Protein AF-A0A9Q4DJI3-F1 (afdb_monomer_lite)

Structure (mmCIF, N/CA/C/O backbone):
data_AF-A0A9Q4DJI3-F1
#
_entry.id   AF-A0A9Q4DJI3-F1
#
loop_
_atom_site.group_PDB
_atom_site.id
_atom_site.type_symbol
_atom_site.label_atom_id
_atom_site.label_alt_id
_atom_site.label_comp_id
_atom_site.label_asym_id
_atom_site.label_entity_id
_atom_site.label_seq_id
_atom_site.pdbx_PDB_ins_code
_atom_site.Cartn_x
_atom_site.Cartn_y
_atom_site.Cartn_z
_atom_site.occupancy
_atom_site.B_iso_or_equiv
_atom_site.auth_seq_id
_atom_site.auth_comp_id
_atom_site.auth_asym_id
_atom_site.auth_atom_id
_atom_site.pdbx_PDB_model_num
ATOM 1 N N . ASN A 1 1 ? -46.116 -16.503 69.071 1.00 43.06 1 ASN A N 1
ATOM 2 C CA . ASN A 1 1 ? -47.089 -17.241 68.223 1.00 43.06 1 ASN A CA 1
ATOM 3 C C . ASN A 1 1 ? -46.741 -17.192 66.730 1.00 43.06 1 ASN A C 1
ATOM 5 O O . ASN A 1 1 ? -47.648 -17.336 65.924 1.00 43.06 1 ASN A O 1
ATOM 9 N N . GLY A 1 2 ? -45.475 -16.970 66.338 1.00 58.66 2 GLY A N 1
ATOM 10 C CA . GLY A 1 2 ? -45.090 -16.929 64.916 1.00 58.66 2 GLY A CA 1
ATOM 11 C C . GLY A 1 2 ? -45.753 -15.825 64.075 1.00 58.66 2 GLY A C 1
ATOM 12 O O . GLY A 1 2 ? -45.776 -15.945 62.860 1.00 58.66 2 GLY A O 1
ATOM 13 N N . LYS A 1 3 ? -46.318 -14.785 64.705 1.00 67.56 3 LYS A N 1
ATOM 14 C CA . LYS A 1 3 ? -46.850 -13.600 64.016 1.00 67.56 3 LYS A CA 1
ATOM 15 C C . LYS A 1 3 ? -45.754 -12.544 63.915 1.00 67.56 3 LYS A C 1
ATOM 17 O O . LYS A 1 3 ? -44.941 -12.450 64.836 1.00 67.56 3 LYS A O 1
ATOM 22 N N . ASP A 1 4 ? -45.772 -11.769 62.839 1.00 76.88 4 ASP A N 1
ATOM 23 C CA . ASP A 1 4 ? -44.839 -10.668 62.606 1.00 76.88 4 ASP A CA 1
ATOM 24 C C . ASP A 1 4 ? -44.813 -9.707 63.806 1.00 76.88 4 ASP A C 1
ATOM 26 O O . ASP A 1 4 ? -45.853 -9.340 64.361 1.00 76.88 4 ASP A O 1
ATOM 30 N N . GLY A 1 5 ? -43.607 -9.348 64.247 1.00 75.62 5 GLY A N 1
ATOM 31 C CA . GLY A 1 5 ? -43.411 -8.428 65.364 1.00 75.62 5 GLY A CA 1
ATOM 32 C C . GLY A 1 5 ? -43.391 -6.993 64.861 1.00 75.62 5 GLY A C 1
ATOM 33 O O . GLY A 1 5 ? -42.483 -6.643 64.109 1.00 75.62 5 GLY A O 1
ATOM 34 N N . THR A 1 6 ? -44.357 -6.177 65.288 1.00 83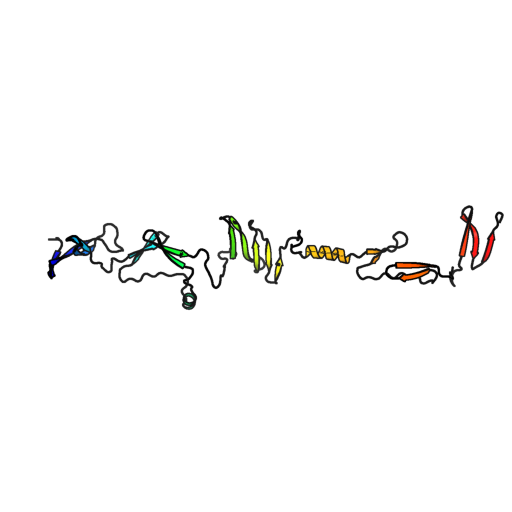.12 6 THR A N 1
ATOM 35 C CA . THR A 1 6 ? -44.492 -4.768 64.891 1.00 83.12 6 THR A CA 1
ATOM 36 C C . THR A 1 6 ? -44.228 -3.833 66.070 1.00 83.12 6 THR A C 1
ATOM 38 O O . THR A 1 6 ? -44.788 -4.002 67.152 1.00 83.12 6 THR A O 1
ATOM 41 N N . ILE A 1 7 ? -43.404 -2.815 65.841 1.00 85.44 7 ILE A N 1
ATOM 42 C CA . ILE A 1 7 ? -43.161 -1.677 66.726 1.00 85.44 7 ILE A CA 1
ATOM 43 C C . ILE A 1 7 ? -43.826 -0.456 66.090 1.00 85.44 7 ILE A C 1
ATOM 45 O O . ILE A 1 7 ? -43.499 -0.088 64.964 1.00 85.44 7 ILE A O 1
ATOM 49 N N . GLY A 1 8 ? -44.755 0.181 66.801 1.00 81.00 8 GLY A N 1
ATOM 50 C CA . GLY A 1 8 ? -45.294 1.481 66.400 1.00 81.00 8 GLY A CA 1
ATOM 51 C C . GLY A 1 8 ? -44.327 2.608 66.760 1.00 81.00 8 GLY A C 1
ATOM 52 O O . GLY A 1 8 ? -43.732 2.594 67.837 1.00 81.00 8 GLY A O 1
ATOM 53 N N . ILE A 1 9 ? -44.186 3.591 65.875 1.00 80.25 9 ILE A N 1
ATOM 54 C CA . ILE A 1 9 ? -43.362 4.782 66.082 1.00 80.25 9 ILE A CA 1
ATOM 55 C C . ILE A 1 9 ? -44.262 6.003 65.941 1.00 80.25 9 ILE A C 1
ATOM 57 O O . ILE A 1 9 ? -44.869 6.212 64.892 1.00 80.25 9 ILE A O 1
ATOM 61 N N . ASN A 1 10 ? -44.333 6.813 66.995 1.00 78.44 10 ASN A N 1
ATOM 62 C CA . ASN A 1 10 ? -45.083 8.064 66.986 1.00 78.44 10 ASN A CA 1
ATOM 63 C C . ASN A 1 10 ? -44.109 9.228 66.810 1.00 78.44 10 ASN A C 1
ATOM 65 O O . ASN A 1 10 ? -43.317 9.518 67.708 1.00 78.44 10 ASN A O 1
ATOM 69 N N . GLY A 1 11 ? -44.157 9.879 65.652 1.00 69.69 11 GLY A N 1
ATOM 70 C CA . GLY A 1 11 ? -43.385 11.082 65.374 1.00 69.69 11 GLY A CA 1
ATOM 71 C C . GLY A 1 11 ? -44.145 12.354 65.739 1.00 69.69 11 GLY A C 1
ATOM 72 O O . GLY A 1 11 ? -45.372 12.380 65.869 1.00 69.69 11 GLY A O 1
ATOM 73 N N . LYS A 1 12 ? -43.396 13.447 65.885 1.00 74.38 12 LYS A N 1
ATOM 74 C CA . LYS A 1 12 ? -43.955 14.793 66.033 1.00 74.38 12 LYS A CA 1
ATOM 75 C C . LYS A 1 12 ? -44.797 15.153 64.790 1.00 74.38 12 LYS A C 1
ATOM 77 O O . LYS A 1 12 ? -44.497 14.725 63.678 1.00 74.38 12 LYS A O 1
ATOM 82 N N . ASP A 1 13 ? -45.874 15.909 65.003 1.00 72.50 13 ASP A N 1
ATOM 83 C CA . ASP A 1 13 ? -46.783 16.424 63.962 1.00 72.50 13 ASP A CA 1
ATOM 84 C C . ASP A 1 13 ? -47.511 15.339 63.131 1.00 72.50 13 ASP A C 1
ATOM 86 O O . ASP A 1 13 ? -47.843 15.541 61.968 1.00 72.50 13 ASP A O 1
ATOM 90 N N . GLY A 1 14 ? -47.795 14.173 63.728 1.00 65.12 14 GLY A N 1
ATOM 91 C CA . GLY A 1 14 ? -48.608 13.118 63.099 1.00 65.12 14 GLY A CA 1
ATOM 92 C C . GLY A 1 14 ? -47.844 12.195 62.144 1.00 65.12 14 GLY A C 1
ATOM 93 O O . GLY A 1 14 ? -48.459 11.347 61.489 1.00 65.12 14 GLY A O 1
ATOM 94 N N . SER A 1 15 ? -46.513 12.324 62.097 1.00 64.88 15 SER A N 1
ATOM 95 C CA . SER A 1 15 ? -45.605 11.422 61.379 1.00 64.88 15 SER A CA 1
ATOM 96 C C . SER A 1 15 ? -45.495 10.081 62.108 1.00 64.88 15 SER A C 1
ATOM 98 O O . SER A 1 15 ? -44.506 9.794 62.775 1.00 64.88 15 SER A O 1
ATOM 100 N N . ASN A 1 16 ? -46.547 9.272 62.036 1.00 74.88 16 ASN A N 1
ATOM 101 C CA . ASN A 1 16 ? -46.594 7.951 62.654 1.00 74.88 16 ASN A CA 1
ATOM 102 C C . ASN A 1 16 ? -46.223 6.878 61.627 1.00 74.88 16 ASN A C 1
ATOM 104 O O . ASN A 1 16 ? -46.646 6.957 60.472 1.00 74.88 16 ASN A O 1
ATOM 108 N N . GLY A 1 17 ? -45.481 5.865 62.062 1.00 78.19 17 GLY A N 1
ATOM 109 C CA . GLY A 1 17 ? -45.083 4.730 61.236 1.00 78.19 17 GLY A CA 1
ATOM 110 C C . GLY A 1 17 ? -45.033 3.438 62.041 1.00 78.19 17 GLY A C 1
ATOM 111 O O . GLY A 1 17 ? -45.219 3.428 63.260 1.00 78.19 17 GLY A O 1
ATOM 112 N N . SER A 1 18 ? -44.775 2.335 61.355 1.00 85.25 18 SER A N 1
ATOM 113 C CA . SER A 1 18 ? -44.559 1.030 61.972 1.00 85.25 18 SER A CA 1
ATOM 114 C C . SER A 1 18 ? -43.236 0.451 61.474 1.00 85.25 18 SER A C 1
ATOM 116 O O . SER A 1 18 ? -42.866 0.671 60.324 1.00 85.25 18 SER A O 1
ATOM 118 N N . ILE A 1 19 ? -42.502 -0.258 62.333 1.00 90.44 19 ILE A N 1
ATOM 119 C CA . ILE A 1 19 ? -41.385 -1.126 61.948 1.00 90.44 19 ILE A CA 1
ATOM 120 C C . ILE A 1 19 ? -41.796 -2.555 62.258 1.00 90.44 19 ILE A C 1
ATOM 122 O O . ILE A 1 19 ? -42.144 -2.869 63.391 1.00 90.44 19 ILE A O 1
ATOM 126 N N . THR A 1 20 ? -41.721 -3.430 61.268 1.00 91.19 20 THR A N 1
ATOM 127 C CA . THR A 1 20 ? -42.092 -4.836 61.387 1.00 91.19 20 THR A CA 1
ATOM 128 C C . THR A 1 20 ? -40.951 -5.728 60.924 1.00 91.19 20 THR A C 1
ATOM 130 O O . THR A 1 20 ? -40.316 -5.458 59.905 1.00 91.19 20 THR A O 1
ATOM 133 N N . VAL A 1 21 ? -40.702 -6.816 61.651 1.00 91.12 21 VAL A N 1
ATOM 134 C CA . VAL A 1 21 ? -39.811 -7.888 61.194 1.00 91.12 21 VAL A CA 1
ATOM 135 C C . VAL A 1 21 ? -40.658 -8.993 60.573 1.00 91.12 21 VAL A C 1
ATOM 137 O O . VAL A 1 21 ? -41.456 -9.616 61.273 1.00 91.12 21 VAL A O 1
ATOM 140 N N . LYS A 1 22 ? -40.480 -9.231 59.271 1.00 91.12 22 LYS A N 1
ATOM 141 C CA . LYS A 1 22 ? -41.213 -10.259 58.513 1.00 91.12 22 LYS A CA 1
ATOM 142 C C . LYS A 1 22 ? -40.336 -10.920 57.451 1.00 91.12 22 LYS A C 1
ATOM 144 O O . LYS A 1 22 ? -39.224 -10.464 57.189 1.00 91.12 22 LYS A O 1
ATOM 149 N N . GLN A 1 23 ? -40.815 -12.003 56.843 1.00 91.06 23 GLN A N 1
ATOM 150 C CA . GLN A 1 23 ? -40.158 -12.590 55.669 1.00 91.06 23 GLN A CA 1
ATOM 151 C C . GLN A 1 23 ? -40.378 -11.695 54.443 1.00 91.06 23 GLN A C 1
ATOM 153 O O . GLN A 1 23 ? -41.497 -11.248 54.195 1.00 91.06 23 GLN A O 1
ATOM 158 N N . GLY A 1 24 ? -39.318 -11.447 53.676 1.00 90.56 24 GLY A N 1
ATOM 159 C CA . GLY A 1 24 ? -39.376 -10.695 52.422 1.00 90.56 24 GLY A CA 1
ATOM 160 C C . GLY A 1 24 ? -38.454 -11.279 51.357 1.00 90.56 24 GLY A C 1
ATOM 161 O O . GLY A 1 24 ? -37.932 -12.390 51.515 1.00 90.56 24 GLY A O 1
ATOM 162 N N . LYS A 1 25 ? -38.258 -10.529 50.264 1.00 91.06 25 LYS A N 1
ATOM 163 C CA . LYS A 1 25 ? -37.449 -10.977 49.117 1.00 91.06 25 LYS A CA 1
ATOM 164 C C . LYS A 1 25 ? -36.033 -11.350 49.568 1.00 91.06 25 LYS A C 1
ATOM 166 O O . LYS A 1 25 ? -35.506 -10.696 50.474 1.00 91.06 25 LYS A O 1
ATOM 171 N N . PRO A 1 26 ? -35.390 -12.359 48.961 1.00 94.50 26 PRO A N 1
ATOM 172 C CA . PRO A 1 26 ? -34.042 -12.746 49.343 1.00 94.50 26 PRO A CA 1
ATOM 173 C C . PRO A 1 26 ? -33.029 -11.675 48.894 1.00 94.50 26 PRO A C 1
ATOM 175 O O . PRO A 1 26 ? -33.407 -10.625 48.371 1.00 94.50 26 PRO A O 1
ATOM 178 N N . GLY A 1 27 ? -31.744 -11.893 49.182 1.00 93.94 27 GLY A N 1
ATOM 179 C CA . GLY A 1 27 ? -30.672 -11.011 48.710 1.00 93.94 27 GLY A CA 1
ATOM 180 C C . GLY A 1 27 ? -30.465 -11.082 47.194 1.00 93.94 27 GLY A C 1
ATOM 181 O O . GLY A 1 27 ? -31.176 -11.800 46.494 1.00 93.94 27 GLY A O 1
ATOM 182 N N . VAL A 1 28 ? -29.448 -10.381 46.690 1.00 94.75 28 VAL A N 1
ATOM 183 C CA . VAL A 1 28 ? -29.094 -10.362 45.263 1.00 94.75 28 VAL A CA 1
ATOM 184 C C . VAL A 1 28 ? -28.776 -11.763 44.726 1.00 94.75 28 VAL A C 1
ATOM 186 O O . VAL A 1 28 ? -29.148 -12.080 43.598 1.00 94.75 28 VAL A O 1
ATOM 189 N N . ASP A 1 29 ? -28.181 -12.620 45.560 1.00 92.25 29 ASP A N 1
ATOM 190 C CA . ASP A 1 29 ? -27.834 -14.015 45.245 1.00 92.25 29 ASP A CA 1
ATOM 191 C C . ASP A 1 29 ? -28.933 -15.028 45.589 1.00 92.25 29 ASP A C 1
ATOM 193 O O . ASP A 1 29 ? -28.749 -16.234 45.426 1.00 92.25 29 ASP A O 1
ATOM 197 N N . GLY A 1 30 ? -30.079 -14.549 46.074 1.00 91.31 30 GLY A N 1
ATOM 198 C CA . GLY A 1 30 ? -31.217 -15.397 46.389 1.00 91.31 30 GLY A CA 1
ATOM 199 C C . GLY A 1 30 ? -31.777 -16.100 45.160 1.00 91.31 30 GLY A C 1
ATOM 200 O O . GLY A 1 30 ? -31.931 -15.484 44.100 1.00 91.31 30 GLY A O 1
ATOM 201 N N . LYS A 1 31 ? -32.120 -17.379 45.313 1.00 90.00 31 LYS A N 1
ATOM 202 C CA . LYS A 1 31 ? -32.822 -18.151 44.280 1.00 90.00 31 LYS A CA 1
ATOM 203 C C . LYS A 1 31 ? -34.324 -17.888 44.325 1.00 90.00 31 LYS A C 1
ATOM 205 O O . LYS A 1 31 ? -34.873 -17.472 45.347 1.00 90.00 31 LYS A O 1
ATOM 210 N N . ASP A 1 32 ? -34.998 -18.177 43.218 1.00 87.94 32 ASP A N 1
ATOM 211 C CA . ASP A 1 32 ? -36.453 -18.076 43.143 1.00 87.94 32 ASP A CA 1
ATOM 212 C C . ASP A 1 32 ? -37.113 -18.955 44.217 1.00 87.94 32 ASP A C 1
ATOM 214 O O . ASP A 1 32 ? -36.819 -20.144 44.344 1.00 87.94 32 ASP A O 1
ATOM 218 N N . GLY A 1 33 ? -38.003 -18.349 45.004 1.00 87.44 33 GLY A N 1
ATOM 219 C CA . GLY A 1 33 ? -38.696 -19.000 46.119 1.00 87.44 33 GLY A CA 1
ATOM 220 C C . GLY A 1 33 ? -37.995 -18.895 47.478 1.00 87.44 33 GLY A C 1
ATOM 221 O O . GLY A 1 33 ? -38.602 -19.252 48.485 1.00 87.44 33 GLY A O 1
ATOM 222 N N . GLU A 1 34 ? -36.766 -18.376 47.547 1.00 94.44 34 GLU A N 1
ATOM 223 C CA . GLU A 1 34 ? -36.103 -18.107 48.826 1.00 94.44 34 GLU A CA 1
ATOM 224 C C . GLU A 1 34 ? -36.643 -16.828 49.482 1.00 94.44 34 GLU A C 1
ATOM 226 O O . GLU A 1 34 ? -37.027 -15.869 48.812 1.00 94.44 34 GLU A O 1
ATOM 231 N N . THR A 1 35 ? -36.639 -16.792 50.814 1.00 92.75 35 THR A N 1
ATOM 232 C CA . THR A 1 35 ? -36.974 -15.600 51.601 1.00 92.75 35 THR A CA 1
ATOM 233 C C . THR A 1 35 ? -35.918 -15.356 52.665 1.00 92.75 35 THR A C 1
ATOM 235 O O . THR A 1 35 ? -35.158 -16.249 53.044 1.00 92.75 35 THR A O 1
ATOM 238 N N . LYS A 1 36 ? -35.876 -14.130 53.179 1.00 92.12 36 LYS A N 1
ATOM 239 C CA . LYS A 1 36 ? -35.068 -13.782 54.351 1.00 92.12 36 LYS A CA 1
ATOM 240 C C . LYS A 1 36 ? -35.836 -12.854 55.272 1.00 92.12 36 LYS A C 1
ATOM 242 O O . LYS A 1 36 ? -36.742 -12.139 54.845 1.00 92.12 36 LYS A O 1
ATOM 247 N N . THR A 1 37 ? -35.409 -12.814 56.525 1.00 92.81 37 THR A N 1
ATOM 248 C CA . THR A 1 37 ? -35.896 -11.843 57.500 1.00 92.81 37 THR A CA 1
ATOM 249 C C . THR A 1 37 ? -35.559 -10.420 57.045 1.00 92.81 37 THR A C 1
ATOM 251 O O . THR A 1 37 ? -34.399 -10.103 56.771 1.00 92.81 37 THR A O 1
ATOM 254 N N . ARG A 1 38 ? -36.578 -9.563 56.974 1.00 94.38 38 ARG A N 1
ATOM 255 C CA . ARG A 1 38 ? -36.502 -8.151 56.595 1.00 94.38 38 ARG A CA 1
ATOM 256 C C . ARG A 1 38 ? -37.007 -7.272 57.726 1.00 94.38 38 ARG A C 1
ATOM 258 O O . ARG A 1 38 ? -37.972 -7.623 58.401 1.00 94.38 38 ARG A O 1
ATOM 265 N N . ILE A 1 39 ? -36.375 -6.112 57.879 1.00 93.81 39 ILE A N 1
ATOM 266 C CA . ILE A 1 39 ? -36.969 -4.980 58.587 1.00 93.81 39 ILE A CA 1
ATOM 267 C C . ILE A 1 39 ? -37.772 -4.209 57.546 1.00 93.81 39 ILE A C 1
ATOM 269 O O . ILE A 1 39 ? -37.231 -3.799 56.520 1.00 93.81 39 ILE A O 1
ATOM 273 N N . VAL A 1 40 ? -39.060 -4.051 57.798 1.00 92.62 40 VAL A N 1
ATOM 274 C CA . VAL A 1 40 ? -40.004 -3.389 56.903 1.00 92.62 40 VAL A CA 1
ATOM 275 C C . VAL A 1 40 ? -40.629 -2.234 57.653 1.00 92.62 40 VAL A C 1
ATOM 277 O O . VAL A 1 40 ? -40.983 -2.397 58.819 1.00 92.62 40 VAL A O 1
ATOM 280 N N . TYR A 1 41 ? -40.768 -1.084 57.008 1.00 89.62 41 TYR A N 1
ATOM 281 C CA . TYR A 1 41 ? -41.446 0.054 57.605 1.00 89.62 41 TYR A CA 1
ATOM 282 C C . TYR A 1 41 ? -42.548 0.589 56.701 1.00 89.62 41 TYR A C 1
ATOM 284 O O . TYR A 1 41 ? -42.491 0.472 55.477 1.00 89.62 41 TYR A O 1
ATOM 292 N N . GLU A 1 42 ? -43.581 1.139 57.328 1.00 88.00 42 GLU A N 1
ATOM 293 C CA . GLU A 1 42 ? -44.703 1.758 56.632 1.00 88.00 42 GLU A CA 1
ATOM 294 C C . GLU A 1 42 ? -44.626 3.277 56.754 1.00 88.00 42 GLU A C 1
ATOM 296 O O . GLU A 1 42 ? -44.548 3.832 57.854 1.00 88.00 42 GLU A O 1
ATOM 301 N N . THR A 1 43 ? -44.666 3.938 55.605 1.00 79.00 43 THR A N 1
ATOM 302 C CA . THR A 1 43 ? -44.796 5.388 55.453 1.00 79.00 43 THR A CA 1
ATOM 303 C C . THR A 1 43 ? -46.133 5.717 54.796 1.00 79.00 43 THR A C 1
ATOM 305 O O . THR A 1 43 ? -46.956 4.832 54.562 1.00 79.00 43 THR A O 1
ATOM 308 N N . LYS A 1 44 ? -46.383 6.999 54.528 1.00 81.38 44 LYS A N 1
ATOM 309 C CA . LYS A 1 44 ? -47.492 7.449 53.688 1.00 81.38 44 LYS A CA 1
ATOM 310 C C . LYS A 1 44 ? -46.921 8.176 52.476 1.00 81.38 44 LYS A C 1
ATOM 312 O O . LYS A 1 44 ? -45.992 8.964 52.647 1.00 81.38 44 LYS A O 1
ATOM 317 N N . ASP A 1 45 ? -47.469 7.926 51.293 1.00 81.94 45 ASP A N 1
ATOM 318 C CA . ASP A 1 45 ? -47.145 8.707 50.097 1.00 81.94 45 ASP A CA 1
ATOM 319 C C . ASP A 1 45 ? -47.707 10.140 50.178 1.00 81.94 45 ASP A C 1
ATOM 321 O O . ASP A 1 45 ? -48.388 10.513 51.139 1.00 81.94 45 ASP A O 1
ATOM 325 N N . GLU A 1 46 ? -47.448 10.951 49.148 1.00 81.25 46 GLU A N 1
ATOM 326 C CA . GLU A 1 46 ? -47.929 12.339 49.050 1.00 81.25 46 GLU A CA 1
ATOM 327 C C . GLU A 1 46 ? -49.465 12.461 49.117 1.00 81.25 46 GLU A C 1
ATOM 329 O O . GLU A 1 46 ? -49.991 13.533 49.412 1.00 81.25 46 GLU A O 1
ATOM 334 N N . THR A 1 47 ? -50.197 11.364 48.889 1.00 85.19 47 THR A N 1
ATOM 335 C CA . THR A 1 47 ? -51.666 11.293 48.960 1.00 85.19 47 THR A CA 1
ATOM 336 C C . THR A 1 47 ? -52.183 10.769 50.305 1.00 85.19 47 THR A C 1
ATOM 338 O O . THR A 1 47 ? -53.393 10.678 50.518 1.00 85.19 47 THR A O 1
ATOM 341 N N . GLY A 1 48 ? -51.284 10.437 51.238 1.00 80.12 48 GLY A N 1
ATOM 342 C CA . GLY A 1 48 ? -51.614 9.899 52.556 1.00 80.12 48 GLY A CA 1
ATOM 343 C C . GLY A 1 48 ? -51.850 8.384 52.583 1.00 80.12 48 GLY A C 1
ATOM 344 O O . GLY A 1 48 ? -52.234 7.857 53.634 1.00 80.12 48 GLY A O 1
ATOM 345 N N . LYS A 1 49 ? -51.630 7.672 51.469 1.00 84.62 49 LYS A N 1
ATOM 346 C CA . LYS A 1 49 ? -51.826 6.221 51.372 1.00 84.62 49 LYS A CA 1
ATOM 347 C C . LYS A 1 49 ? -50.618 5.479 51.961 1.00 84.62 49 LYS A C 1
ATOM 349 O O . LYS A 1 49 ? -49.490 5.867 51.668 1.00 84.62 49 LYS A O 1
ATOM 354 N N . PRO A 1 50 ? -50.820 4.403 52.747 1.00 83.88 50 PRO A N 1
ATOM 355 C CA . PRO A 1 50 ? -49.716 3.616 53.281 1.00 83.88 50 PRO A CA 1
ATOM 356 C C . PRO A 1 50 ? -48.829 3.034 52.173 1.00 83.88 50 PRO A C 1
ATOM 358 O O . PRO A 1 50 ? -49.327 2.383 51.250 1.00 83.88 50 PRO A O 1
ATOM 361 N N . THR A 1 51 ? -47.523 3.230 52.303 1.00 87.00 51 THR A N 1
ATOM 362 C CA . THR A 1 51 ? -46.476 2.675 51.442 1.00 87.00 51 THR A CA 1
ATOM 363 C C . THR A 1 51 ? -45.521 1.839 52.278 1.00 87.00 51 THR A C 1
ATOM 365 O O . THR A 1 51 ? -45.064 2.268 53.334 1.00 87.00 51 THR A O 1
ATOM 368 N N . THR A 1 52 ? -45.240 0.623 51.823 1.00 88.75 52 THR A N 1
ATOM 369 C CA . THR A 1 52 ? -44.355 -0.319 52.512 1.00 88.75 52 THR A CA 1
ATOM 370 C C . THR A 1 52 ? -42.978 -0.301 51.862 1.00 88.75 52 THR A C 1
ATOM 372 O O . THR A 1 52 ? -42.871 -0.536 50.662 1.00 88.75 52 THR A O 1
ATOM 375 N N . GLU A 1 53 ? -41.939 -0.099 52.665 1.00 89.62 53 GLU A N 1
ATOM 376 C CA . GLU A 1 53 ? -40.538 -0.084 52.238 1.00 89.62 53 GLU A CA 1
ATOM 377 C C . GLU A 1 53 ? -39.746 -1.155 53.003 1.00 89.62 53 GLU A C 1
ATOM 379 O O . GLU A 1 53 ? -39.970 -1.387 54.196 1.00 89.62 53 GLU A O 1
ATOM 384 N N . GLU A 1 54 ? -38.807 -1.822 52.329 1.00 92.44 54 GLU A N 1
ATOM 385 C CA . GLU A 1 54 ? -37.906 -2.797 52.956 1.00 92.44 54 GLU A CA 1
ATOM 386 C C . GLU A 1 54 ? -36.520 -2.182 53.169 1.00 92.44 54 GLU A C 1
ATOM 388 O O . GLU A 1 54 ? -35.916 -1.636 52.247 1.00 92.44 54 GLU A O 1
ATOM 393 N N . VAL A 1 55 ? -35.971 -2.319 54.379 1.00 92.94 55 VAL A N 1
ATOM 394 C CA . VAL A 1 55 ? -34.601 -1.881 54.662 1.00 92.94 55 VAL A CA 1
ATOM 395 C C . VAL A 1 55 ? -33.619 -2.811 53.948 1.00 92.94 55 VAL A C 1
ATOM 397 O O . VAL A 1 55 ? -33.635 -4.035 54.140 1.00 92.94 55 VAL A O 1
ATOM 400 N N . ALA A 1 56 ? -32.743 -2.223 53.134 1.00 94.56 56 ALA A N 1
ATOM 401 C CA . ALA A 1 56 ? -31.665 -2.947 52.481 1.00 94.56 56 ALA A CA 1
ATOM 402 C C . ALA A 1 56 ? -30.635 -3.457 53.503 1.00 94.56 56 ALA A C 1
ATOM 404 O O . ALA A 1 56 ? -30.344 -2.842 54.526 1.00 94.56 56 ALA A O 1
ATOM 405 N N . THR A 1 57 ? -30.044 -4.597 53.189 1.00 94.81 57 THR A N 1
ATOM 406 C CA . THR A 1 57 ? -28.969 -5.257 53.928 1.00 94.81 57 THR A CA 1
ATOM 407 C C . THR A 1 57 ? -27.761 -5.409 53.012 1.00 94.81 57 THR A C 1
ATOM 409 O O . THR A 1 57 ? -27.904 -5.362 51.789 1.00 94.81 57 THR A O 1
ATOM 412 N N . LEU A 1 58 ? -26.596 -5.735 53.578 1.00 96.06 58 LEU A N 1
ATOM 413 C CA . LEU A 1 58 ? -25.398 -6.008 52.779 1.00 96.06 58 LEU A CA 1
ATOM 414 C C . LEU A 1 58 ? -25.634 -7.053 51.671 1.00 96.06 58 LEU A C 1
ATOM 416 O O . LEU A 1 58 ? -25.090 -6.932 50.587 1.00 96.06 58 LEU A O 1
ATOM 420 N N . LYS A 1 59 ? -26.558 -7.997 51.873 1.00 95.06 59 LYS A N 1
ATOM 421 C CA . LYS A 1 59 ? -26.873 -9.068 50.919 1.00 95.06 59 LYS A CA 1
ATOM 422 C C . LYS A 1 59 ? -27.679 -8.655 49.679 1.00 95.06 59 LYS A C 1
ATOM 424 O O . LYS A 1 59 ? -27.948 -9.523 48.861 1.00 95.06 59 LYS A O 1
ATOM 429 N N . ASP A 1 60 ? -28.121 -7.405 49.525 1.00 95.19 60 ASP A N 1
ATOM 430 C CA . ASP A 1 60 ? -29.137 -7.064 48.505 1.00 95.19 60 ASP A CA 1
ATOM 431 C C . ASP A 1 60 ? -28.626 -6.499 47.182 1.00 95.19 60 ASP A C 1
ATOM 433 O O . ASP A 1 60 ? -29.402 -6.501 46.238 1.00 95.19 60 ASP A O 1
ATOM 437 N N . GLY A 1 61 ? -27.366 -6.066 47.111 1.00 95.19 61 GLY A N 1
ATOM 438 C CA . GLY A 1 61 ? -26.821 -5.117 46.127 1.00 95.19 61 GLY A CA 1
ATOM 439 C C . GLY A 1 61 ? -27.393 -5.083 44.700 1.00 95.19 61 GLY A C 1
ATOM 440 O O . GLY A 1 61 ? -28.512 -4.626 44.487 1.00 95.19 61 GLY A O 1
ATOM 441 N N . LEU A 1 62 ? -26.578 -5.378 43.686 1.00 95.94 62 LEU A N 1
ATOM 442 C CA . LEU A 1 62 ? -26.909 -5.142 42.276 1.00 95.94 62 LEU A CA 1
ATOM 443 C C . LEU A 1 62 ? -26.545 -6.334 41.391 1.00 95.94 62 LEU A C 1
ATOM 445 O O . LEU A 1 62 ? -25.578 -7.053 41.642 1.00 95.94 62 LEU A O 1
ATOM 449 N N . LYS A 1 63 ? -27.316 -6.506 40.315 1.00 95.00 63 LYS A N 1
ATOM 450 C CA . LYS A 1 63 ? -27.051 -7.466 39.239 1.00 95.00 63 LYS A CA 1
ATOM 451 C C . LYS A 1 63 ? -26.580 -6.712 38.000 1.00 95.00 63 LYS A C 1
ATOM 453 O O . LYS A 1 63 ? -27.249 -5.784 37.556 1.00 95.00 63 LYS A O 1
ATOM 458 N N . PHE A 1 64 ? -25.466 -7.143 37.427 1.00 95.06 64 PHE A N 1
ATOM 459 C CA . PHE A 1 64 ? -24.910 -6.638 36.175 1.00 95.06 64 PHE A CA 1
ATOM 460 C C . PHE A 1 64 ? -24.940 -7.761 35.148 1.00 95.06 64 PHE A C 1
ATOM 462 O O . PHE A 1 64 ? -24.684 -8.909 35.496 1.00 95.06 64 PHE A O 1
ATOM 469 N N . VAL A 1 65 ? -25.255 -7.458 33.893 1.00 93.69 65 VAL A N 1
ATOM 470 C CA . VAL A 1 65 ? -25.332 -8.467 32.830 1.00 93.69 65 VAL A CA 1
ATOM 471 C C . VAL A 1 65 ? -24.495 -8.005 31.652 1.00 93.69 65 VAL A C 1
ATOM 473 O O . VAL A 1 65 ? -24.628 -6.867 31.207 1.00 93.69 65 VAL A O 1
ATOM 476 N N . GLY A 1 66 ? -23.601 -8.876 31.187 1.00 92.19 66 GLY A N 1
ATOM 477 C CA . GLY A 1 66 ? -22.806 -8.640 29.986 1.00 92.19 66 GLY A CA 1
ATOM 478 C C . GLY A 1 66 ? -23.527 -9.081 28.714 1.00 92.19 66 GLY A C 1
ATOM 479 O O . GLY A 1 66 ? -24.582 -9.712 28.753 1.00 92.19 66 GLY A O 1
ATOM 480 N N . ASN A 1 67 ? -22.905 -8.825 27.563 1.00 91.56 67 ASN A N 1
ATOM 481 C CA . ASN A 1 67 ? -23.431 -9.264 26.264 1.00 91.56 67 ASN A CA 1
ATOM 482 C C . ASN A 1 67 ? -23.510 -10.795 26.119 1.00 91.56 67 ASN A C 1
ATOM 484 O O . ASN A 1 67 ? -24.193 -11.284 25.226 1.00 91.56 67 ASN A O 1
ATOM 488 N N . ASP A 1 68 ? -22.824 -11.559 26.977 1.00 96.19 68 ASP A N 1
ATOM 489 C CA . ASP A 1 68 ? -22.922 -13.021 27.026 1.00 96.19 68 ASP A CA 1
ATOM 490 C C . ASP A 1 68 ? -24.104 -13.521 27.881 1.00 96.19 68 ASP A C 1
ATOM 492 O O . ASP A 1 68 ? -24.250 -14.727 28.083 1.00 96.19 68 ASP A O 1
ATOM 496 N N . GLY A 1 69 ? -24.936 -12.608 28.398 1.00 94.06 69 GLY A N 1
ATOM 497 C CA . GLY A 1 69 ? -26.107 -12.910 29.219 1.00 94.06 69 GLY A CA 1
ATOM 498 C C . GLY A 1 69 ? -25.776 -13.380 30.636 1.00 94.06 69 GLY A C 1
ATOM 499 O O . GLY A 1 69 ? -26.691 -13.664 31.411 1.00 94.06 69 GLY A O 1
ATOM 500 N N . LYS A 1 70 ? -24.492 -13.465 31.009 1.00 95.62 70 LYS A N 1
ATOM 501 C CA . LYS A 1 70 ? -24.106 -13.893 32.352 1.00 95.62 70 LYS A CA 1
ATOM 502 C C . LYS A 1 70 ? -24.334 -12.769 33.351 1.00 95.62 70 LYS A C 1
ATOM 504 O O . LYS A 1 70 ? -23.938 -11.625 33.129 1.00 95.62 70 LYS A O 1
ATOM 509 N N . VAL A 1 71 ? -24.954 -13.128 34.472 1.00 94.94 71 VAL A N 1
ATOM 510 C CA . VAL A 1 71 ? -25.198 -12.221 35.591 1.00 94.94 71 VAL A CA 1
ATOM 511 C C . VAL A 1 71 ? -23.978 -12.207 36.509 1.00 94.94 71 VAL A C 1
ATOM 513 O O . VAL A 1 71 ? -23.547 -13.250 36.997 1.00 94.94 71 VAL A O 1
ATOM 516 N N . VAL A 1 72 ? -23.460 -11.015 36.783 1.00 95.94 72 VAL A N 1
ATOM 517 C CA . VAL A 1 72 ? -22.526 -10.729 37.871 1.00 95.94 72 VAL A CA 1
ATOM 518 C C . VAL A 1 72 ? -23.314 -10.057 38.983 1.00 95.94 72 VAL A C 1
ATOM 520 O O . VAL A 1 72 ? -23.831 -8.953 38.812 1.00 95.94 72 VAL A O 1
ATOM 523 N N . THR A 1 73 ? -23.419 -10.720 40.122 1.00 96.00 73 THR A N 1
ATOM 524 C CA . THR A 1 73 ? -24.019 -10.153 41.324 1.00 96.00 73 THR A CA 1
ATOM 525 C C . THR A 1 73 ? -22.953 -9.468 42.172 1.00 96.00 73 THR A C 1
ATOM 527 O O . THR A 1 73 ? -21.783 -9.864 42.195 1.00 96.00 73 THR A O 1
ATOM 530 N N . LYS A 1 74 ? -23.347 -8.373 42.815 1.00 97.25 74 LYS A N 1
ATOM 531 C CA . LYS A 1 74 ? -22.528 -7.638 43.773 1.00 97.25 74 LYS A CA 1
ATOM 532 C C . LYS A 1 74 ? -23.370 -7.324 44.982 1.00 97.25 74 LYS A C 1
ATOM 534 O O . LYS A 1 74 ? -24.384 -6.645 44.854 1.00 97.25 74 LYS A O 1
ATOM 539 N N . GLU A 1 75 ? -22.957 -7.808 46.139 1.00 97.31 75 GLU A N 1
ATOM 540 C CA . GLU A 1 75 ? -23.565 -7.422 47.406 1.00 97.31 75 GLU A CA 1
ATOM 541 C C . GLU A 1 75 ? -23.268 -5.937 47.712 1.00 97.31 75 GLU A C 1
ATOM 543 O O . GLU A 1 75 ? -22.333 -5.340 47.169 1.00 97.31 75 GLU A O 1
ATOM 548 N N . LEU A 1 76 ? -24.080 -5.292 48.559 1.00 97.25 76 LEU A N 1
ATOM 549 C CA . LEU A 1 76 ? -23.740 -3.943 49.023 1.00 97.25 76 LEU A CA 1
ATOM 550 C C . LEU A 1 76 ? -22.441 -4.024 49.837 1.00 97.25 76 LEU A C 1
ATOM 552 O O . LEU A 1 76 ? -22.239 -4.973 50.592 1.00 97.25 76 LEU A O 1
ATOM 556 N N . ASN A 1 77 ? -21.594 -3.000 49.717 1.00 95.69 77 ASN A N 1
ATOM 557 C CA . ASN A 1 77 ? -20.233 -2.951 50.272 1.00 95.69 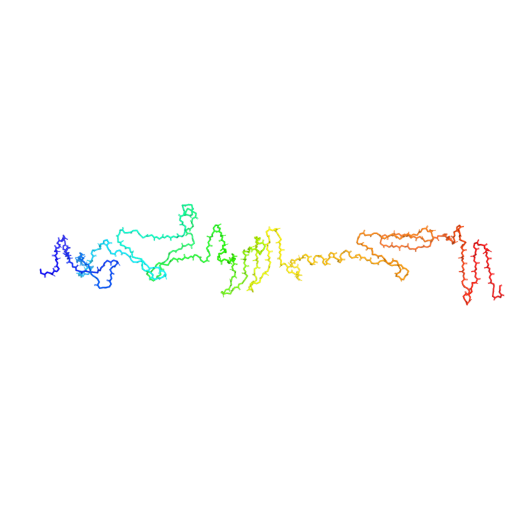77 ASN A CA 1
ATOM 558 C C . ASN A 1 77 ? -19.208 -3.877 49.578 1.00 95.69 77 ASN A C 1
ATOM 560 O O . ASN A 1 77 ? -18.087 -4.021 50.064 1.00 95.69 77 ASN A O 1
ATOM 564 N N . GLU A 1 78 ? -19.542 -4.463 48.424 1.00 97.44 78 GLU A N 1
ATOM 565 C CA . GLU A 1 78 ? -18.554 -5.095 47.549 1.00 97.44 78 GLU A CA 1
ATOM 566 C C . GLU A 1 78 ? -18.045 -4.153 46.455 1.00 97.44 78 GLU A C 1
ATOM 568 O O . GLU A 1 78 ? -18.766 -3.307 45.926 1.00 97.44 78 GLU A O 1
ATOM 573 N N . THR A 1 79 ? -16.800 -4.372 46.033 1.00 97.00 79 THR A N 1
ATOM 574 C CA . THR A 1 79 ? -16.229 -3.705 44.860 1.00 97.00 79 THR A CA 1
ATOM 575 C C . THR A 1 79 ? -16.600 -4.461 43.580 1.00 97.00 79 THR A C 1
ATOM 577 O O . THR A 1 79 ? -16.303 -5.655 43.429 1.00 97.00 79 THR A O 1
ATOM 580 N N . LEU A 1 80 ? -17.204 -3.757 42.617 1.00 96.06 80 LEU A N 1
ATOM 581 C CA . LEU A 1 80 ? -17.322 -4.216 41.232 1.00 96.06 80 LEU A CA 1
ATOM 582 C C . LEU A 1 80 ? -16.072 -3.800 40.452 1.00 96.06 80 LEU A C 1
ATOM 584 O O . LEU A 1 80 ? -15.811 -2.615 40.269 1.00 96.06 80 LEU A O 1
ATOM 588 N N . ALA A 1 81 ? -15.311 -4.774 39.960 1.00 95.06 81 ALA A N 1
ATOM 589 C CA . ALA A 1 81 ? -14.197 -4.499 39.066 1.00 95.06 81 ALA A CA 1
ATOM 590 C C . ALA A 1 81 ? -14.679 -4.444 37.610 1.00 95.06 81 ALA A C 1
ATOM 592 O O . ALA A 1 81 ? -15.242 -5.414 37.109 1.00 95.06 81 ALA A O 1
ATOM 593 N N . ILE A 1 82 ? -14.383 -3.342 36.922 1.00 93.94 82 ILE A N 1
ATOM 594 C CA . ILE A 1 82 ? -14.558 -3.188 35.474 1.00 93.94 82 ILE A CA 1
ATOM 595 C C . ILE A 1 82 ? -13.159 -2.975 34.894 1.00 93.94 82 ILE A C 1
ATOM 597 O O . ILE A 1 82 ? -12.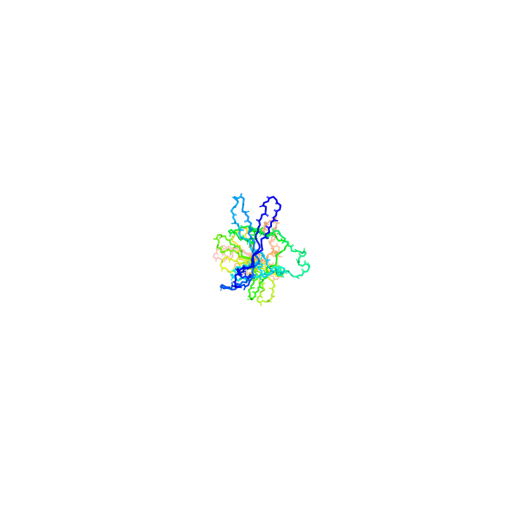526 -1.958 35.171 1.00 93.94 82 ILE A O 1
ATOM 601 N N . LYS A 1 83 ? -12.627 -3.965 34.168 1.00 93.06 83 LYS A N 1
ATOM 602 C CA . LYS A 1 83 ? -11.228 -3.975 33.709 1.00 93.06 83 LYS A CA 1
ATOM 603 C C . LYS A 1 83 ? -11.143 -4.224 32.205 1.00 93.06 83 LYS A C 1
ATOM 605 O O . LYS A 1 83 ? -11.796 -5.129 31.695 1.00 93.06 83 LYS A O 1
ATOM 610 N N . GLY A 1 84 ? -10.310 -3.438 31.523 1.00 92.25 84 GLY A N 1
ATOM 611 C CA . GLY A 1 84 ? -9.863 -3.694 30.151 1.00 92.25 84 GLY A CA 1
ATOM 612 C C . GLY A 1 84 ? -8.502 -4.402 30.111 1.00 92.25 84 GLY A C 1
ATOM 613 O O . GLY A 1 84 ? -7.947 -4.759 31.148 1.00 92.25 84 GLY A O 1
ATOM 614 N N . GLY A 1 85 ? -7.948 -4.586 28.907 1.00 92.81 85 GLY A N 1
ATOM 615 C CA . GLY A 1 85 ? -6.631 -5.216 28.716 1.00 92.81 85 GLY A CA 1
ATOM 616 C C . GLY A 1 85 ? -5.431 -4.328 29.076 1.00 92.81 85 GLY A C 1
ATOM 617 O O . GLY A 1 85 ? -4.340 -4.842 29.299 1.00 92.81 85 GLY A O 1
ATOM 618 N N . ILE A 1 86 ? -5.621 -3.007 29.159 1.00 95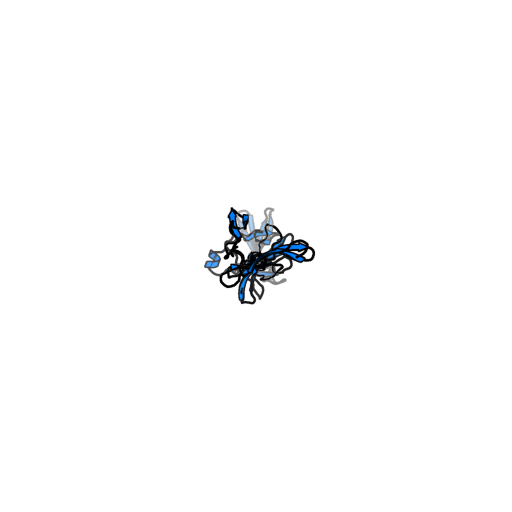.44 86 ILE A N 1
ATOM 619 C CA . ILE A 1 86 ? -4.587 -2.064 29.602 1.00 95.44 86 ILE A CA 1
ATOM 620 C C . ILE A 1 86 ? -4.482 -2.153 31.126 1.00 95.44 86 ILE A C 1
ATOM 622 O O . ILE A 1 86 ? -5.408 -1.773 31.839 1.00 95.44 86 ILE A O 1
ATOM 626 N N . ASN A 1 87 ? -3.364 -2.672 31.622 1.00 95.94 87 ASN A N 1
ATOM 627 C CA . ASN A 1 87 ? -3.166 -2.966 33.044 1.00 95.94 87 ASN A CA 1
ATOM 628 C C . ASN A 1 87 ? -1.808 -2.494 33.590 1.00 95.94 87 ASN A C 1
ATOM 630 O O . ASN A 1 87 ? -1.468 -2.806 34.730 1.00 95.94 87 ASN A O 1
ATOM 634 N N . THR A 1 88 ? -1.042 -1.741 32.797 1.00 97.31 88 THR A N 1
ATOM 635 C CA . THR A 1 88 ? 0.198 -1.090 33.230 1.00 97.31 88 THR A CA 1
ATOM 636 C C . THR A 1 88 ? -0.059 0.387 33.503 1.00 97.31 88 THR A C 1
ATOM 638 O O . THR A 1 88 ? -0.870 1.017 32.825 1.00 97.31 88 THR A O 1
ATOM 641 N N . GLU A 1 89 ? 0.651 0.965 34.471 1.00 96.88 89 GLU A N 1
ATOM 642 C CA . GLU A 1 89 ? 0.535 2.392 34.808 1.00 96.88 89 GLU A CA 1
ATOM 643 C C . GLU A 1 89 ? 0.841 3.295 33.602 1.00 96.88 89 GLU A C 1
ATOM 645 O O . GLU A 1 89 ? 0.087 4.220 33.298 1.00 96.88 89 GLU A O 1
ATOM 650 N N . ALA A 1 90 ? 1.896 2.966 32.850 1.00 96.12 90 ALA A N 1
ATOM 651 C CA . ALA A 1 90 ? 2.250 3.671 31.621 1.00 96.12 90 ALA A CA 1
ATOM 652 C C . ALA A 1 90 ? 1.150 3.565 30.551 1.00 96.12 90 ALA A C 1
ATOM 654 O O . ALA A 1 90 ? 0.814 4.559 29.910 1.00 96.12 90 ALA A O 1
ATOM 655 N N . GLY A 1 91 ? 0.556 2.379 30.380 1.00 94.50 91 GLY A N 1
ATOM 656 C CA . GLY A 1 91 ? -0.539 2.172 29.435 1.00 94.50 91 GLY A CA 1
ATOM 657 C C . GLY A 1 91 ? -1.798 2.948 29.819 1.00 94.50 91 GLY A C 1
ATOM 658 O O . GLY A 1 91 ? -2.431 3.535 28.948 1.00 94.50 91 GLY A O 1
ATOM 659 N N . LEU A 1 92 ? -2.140 2.991 31.112 1.00 94.44 92 LEU A N 1
ATOM 660 C CA . LEU A 1 92 ? -3.284 3.757 31.619 1.00 94.44 92 LEU A CA 1
ATOM 661 C C . LEU A 1 92 ? -3.073 5.264 31.459 1.00 94.44 92 LEU A C 1
ATOM 663 O O . LEU A 1 92 ? -3.992 5.963 31.049 1.00 94.44 92 LEU A O 1
ATOM 667 N N . THR A 1 93 ? -1.856 5.750 31.710 1.00 93.62 93 THR A N 1
ATOM 668 C CA . THR A 1 93 ? -1.496 7.165 31.525 1.00 93.62 93 THR A CA 1
ATOM 669 C C . THR A 1 93 ? -1.563 7.584 30.053 1.00 93.62 93 THR A C 1
ATOM 671 O O . THR A 1 93 ? -1.924 8.716 29.745 1.00 93.62 93 THR A O 1
ATOM 674 N N . ALA A 1 94 ? -1.233 6.674 29.132 1.00 92.69 94 ALA A N 1
ATOM 675 C CA . ALA A 1 94 ? -1.288 6.913 27.691 1.00 92.69 94 ALA A CA 1
ATOM 676 C C . ALA A 1 94 ? -2.669 6.642 27.058 1.00 92.69 94 ALA A C 1
ATOM 678 O O . ALA A 1 94 ? -2.863 6.931 25.874 1.00 92.69 94 ALA A O 1
ATOM 679 N N . ALA A 1 95 ? -3.619 6.060 27.799 1.00 92.06 95 ALA A N 1
ATOM 680 C CA . ALA A 1 95 ? -4.938 5.728 27.277 1.00 92.06 95 ALA A CA 1
ATOM 681 C C . ALA A 1 95 ? -5.737 6.999 26.953 1.00 92.06 95 ALA A C 1
ATOM 683 O O . ALA A 1 95 ? -5.723 7.974 27.699 1.00 92.06 95 ALA A O 1
ATOM 684 N N . SER A 1 96 ? -6.465 6.977 25.835 1.00 89.81 96 SER A N 1
ATOM 685 C CA . SER A 1 96 ? -7.368 8.065 25.461 1.00 89.81 96 SER A CA 1
ATOM 686 C C . SER A 1 96 ? -8.806 7.730 25.843 1.00 89.81 96 SER A C 1
ATOM 688 O O . SER A 1 96 ? -9.284 6.627 25.583 1.00 89.81 96 SER A O 1
ATOM 690 N N . ASP A 1 97 ? -9.513 8.717 26.377 1.00 88.75 97 ASP A N 1
ATOM 691 C CA . ASP A 1 97 ? -10.955 8.706 26.630 1.00 88.75 97 ASP A CA 1
ATOM 692 C C . ASP A 1 97 ? -11.786 9.186 25.422 1.00 88.75 97 ASP A C 1
ATOM 694 O O . ASP A 1 97 ? -13.011 9.143 25.448 1.00 88.75 97 ASP A O 1
ATOM 698 N N . ARG A 1 98 ? -11.143 9.617 24.327 1.00 91.69 98 ARG A N 1
ATOM 699 C CA . ARG A 1 98 ? -11.811 10.329 23.222 1.00 91.69 98 ARG A CA 1
ATOM 700 C C . ARG A 1 98 ? -12.733 9.467 22.367 1.00 91.69 98 ARG A C 1
ATOM 702 O O . ARG A 1 98 ? -13.701 9.978 21.814 1.00 91.69 98 ARG A O 1
ATOM 709 N N . ASN A 1 99 ? -12.387 8.196 22.169 1.00 94.50 99 ASN A N 1
ATOM 710 C CA . ASN A 1 99 ? -13.065 7.346 21.184 1.00 94.50 99 ASN A CA 1
ATOM 711 C C . ASN A 1 99 ? -14.206 6.516 21.774 1.00 94.50 99 ASN A C 1
ATOM 713 O O . ASN A 1 99 ? -14.967 5.947 20.996 1.00 94.50 99 ASN A O 1
ATOM 717 N N . VAL A 1 100 ? -14.314 6.419 23.103 1.00 95.69 100 VAL A N 1
ATOM 718 C CA . VAL A 1 100 ? -15.304 5.585 23.797 1.00 95.69 100 VAL A CA 1
ATOM 719 C C . VAL A 1 100 ? -16.288 6.487 24.534 1.00 95.69 100 VAL A C 1
ATOM 721 O O . VAL A 1 100 ? -15.887 7.319 25.338 1.00 95.69 100 VAL A O 1
ATOM 724 N N . GLY A 1 101 ? -17.580 6.307 24.272 1.00 94.81 101 GLY A N 1
ATOM 725 C CA . GLY A 1 101 ? -18.663 7.012 24.954 1.00 94.81 101 GLY A CA 1
ATOM 726 C C . GLY A 1 101 ? -19.604 6.052 25.676 1.00 94.81 101 GLY A C 1
ATOM 727 O O . GLY A 1 101 ? -19.620 4.851 25.405 1.00 94.81 101 GLY A O 1
ATOM 728 N N . VAL A 1 102 ? -20.429 6.596 26.569 1.00 96.50 102 VAL A N 1
ATOM 729 C CA . VAL A 1 102 ? -21.504 5.865 27.252 1.00 96.50 102 VAL A CA 1
ATOM 730 C C . VAL A 1 102 ? -22.811 6.627 27.048 1.00 96.50 102 VAL A C 1
ATOM 732 O O . VAL A 1 102 ? -22.854 7.837 27.265 1.00 96.50 102 VAL A O 1
ATOM 735 N N . ARG A 1 103 ? -23.871 5.935 26.616 1.00 96.75 103 ARG A N 1
ATOM 736 C CA . ARG A 1 103 ? -25.216 6.511 26.434 1.00 96.75 103 ARG A CA 1
ATOM 737 C C . ARG A 1 103 ? -26.300 5.594 26.990 1.00 96.75 103 ARG A C 1
ATOM 739 O O . ARG A 1 103 ? -26.108 4.384 27.039 1.00 96.75 103 ARG A O 1
ATOM 746 N N . GLU A 1 104 ? -27.436 6.161 27.371 1.00 97.12 104 GLU A N 1
ATOM 747 C CA . GLU A 1 104 ? -28.624 5.379 27.727 1.00 97.12 104 GLU A CA 1
ATOM 748 C C . GLU A 1 104 ? -29.229 4.709 26.481 1.00 97.12 104 GLU A C 1
ATOM 750 O O . GLU A 1 104 ? -29.117 5.225 25.364 1.00 97.12 104 GLU A O 1
ATOM 755 N N . ASN A 1 105 ? -29.798 3.521 26.678 1.00 94.81 105 ASN A N 1
ATOM 756 C CA . ASN A 1 105 ? -30.628 2.817 25.712 1.00 94.81 105 ASN A CA 1
ATOM 757 C C . ASN A 1 105 ? -31.553 1.835 26.439 1.00 94.81 105 ASN A C 1
ATOM 759 O O . ASN A 1 105 ? -31.073 0.869 27.029 1.00 94.81 105 ASN A O 1
ATOM 763 N N . GLU A 1 106 ? -32.864 2.043 26.385 1.00 94.19 106 GLU A N 1
ATOM 764 C CA . GLU A 1 106 ? -33.866 1.117 26.939 1.00 94.19 106 GLU A CA 1
ATOM 765 C C . GLU A 1 106 ? -33.601 0.701 28.406 1.00 94.19 106 GLU A C 1
ATOM 767 O O . GLU A 1 106 ? -33.668 -0.474 28.763 1.00 94.19 106 GLU A O 1
ATOM 772 N N . LYS A 1 107 ? -33.303 1.671 29.286 1.00 91.44 107 LYS A N 1
ATOM 773 C CA . LYS A 1 107 ? -32.941 1.472 30.709 1.00 91.44 107 LYS A CA 1
ATOM 774 C C . LYS A 1 107 ? -31.628 0.712 30.931 1.00 91.44 107 LYS A C 1
ATOM 776 O O . LYS A 1 107 ? -31.376 0.216 32.030 1.00 91.44 107 LYS A O 1
ATOM 781 N N . SER A 1 108 ? -30.781 0.647 29.912 1.00 92.38 108 SER A N 1
ATOM 782 C CA . SER A 1 108 ? -29.421 0.115 29.985 1.00 92.38 108 SER A CA 1
ATOM 783 C C . SER A 1 108 ? -28.400 1.151 29.504 1.00 92.38 108 SER A C 1
ATOM 785 O O . SER A 1 108 ? -28.761 2.191 28.953 1.00 92.38 108 SER A O 1
ATOM 787 N N . LEU A 1 109 ? -27.115 0.903 29.762 1.00 95.12 109 LEU A N 1
ATOM 788 C CA . LEU A 1 109 ? -26.022 1.747 29.281 1.00 95.12 109 LEU A CA 1
ATOM 789 C C . LEU A 1 109 ? -25.340 1.059 28.098 1.00 95.12 109 LEU A C 1
ATOM 791 O O . LEU A 1 109 ? -24.779 -0.024 28.242 1.00 95.12 109 LEU A O 1
ATOM 795 N N . ASN A 1 110 ? -25.343 1.719 26.944 1.00 94.94 110 ASN A N 1
ATOM 796 C CA . ASN A 1 110 ? -24.575 1.318 25.776 1.00 94.94 110 ASN A CA 1
ATOM 797 C C . ASN A 1 110 ? -23.192 1.970 25.813 1.00 94.94 110 ASN A C 1
ATOM 799 O O . ASN A 1 110 ? -23.075 3.198 25.803 1.00 94.94 110 ASN A O 1
ATOM 803 N N . ILE A 1 111 ? -22.151 1.140 25.778 1.00 94.94 111 ILE A N 1
ATOM 804 C CA . ILE A 1 111 ? -20.784 1.578 25.493 1.00 94.94 111 ILE A CA 1
ATOM 805 C C . ILE A 1 111 ? -20.642 1.670 23.971 1.00 94.94 111 ILE A C 1
ATOM 807 O O . ILE A 1 111 ? -20.873 0.691 23.263 1.00 94.94 111 ILE A O 1
ATOM 811 N N . VAL A 1 112 ? -20.294 2.851 23.464 1.00 95.94 112 VAL A N 1
ATOM 812 C CA . VAL A 1 112 ? -20.196 3.140 22.026 1.00 95.94 112 VAL A CA 1
ATOM 813 C C . VAL A 1 112 ? -18.791 3.584 21.646 1.00 95.94 112 VAL A C 1
ATOM 815 O O . VAL A 1 112 ? -18.067 4.142 22.468 1.00 95.94 112 VAL A O 1
ATOM 818 N N . ILE A 1 113 ? -18.416 3.361 20.387 1.00 96.62 113 ILE A N 1
ATOM 819 C CA . ILE A 1 113 ? -17.154 3.834 19.810 1.00 96.62 113 ILE A CA 1
ATOM 820 C C . ILE A 1 113 ? -17.473 4.818 18.683 1.00 96.62 113 ILE A C 1
ATOM 822 O O . ILE A 1 113 ? -18.440 4.623 17.946 1.00 96.62 113 ILE A O 1
ATOM 826 N N . ALA A 1 114 ? -16.679 5.880 18.551 1.00 96.44 114 ALA A N 1
ATOM 827 C CA . ALA A 1 114 ? -16.805 6.824 17.444 1.00 96.44 114 ALA A CA 1
ATOM 828 C C . ALA A 1 114 ? -16.651 6.113 16.085 1.00 96.44 114 ALA A C 1
ATOM 830 O O . ALA A 1 114 ? -15.716 5.341 15.898 1.00 96.44 114 ALA A O 1
ATOM 831 N N . GLU A 1 115 ? -17.506 6.427 15.104 1.00 95.19 115 GLU A N 1
ATOM 832 C CA . GLU A 1 115 ? -17.409 5.859 13.743 1.00 95.19 115 GLU A CA 1
ATOM 833 C C . GLU A 1 115 ? -16.100 6.235 13.029 1.00 95.19 115 GLU A C 1
ATOM 835 O O . GLU A 1 115 ? -15.634 5.536 12.130 1.00 95.19 115 GLU A O 1
ATOM 840 N N . ARG A 1 116 ? -15.496 7.358 13.432 1.00 94.75 116 ARG A N 1
ATOM 841 C CA . ARG A 1 116 ? -14.215 7.867 12.930 1.00 94.75 116 ARG A CA 1
ATOM 842 C C . ARG A 1 116 ? -13.272 8.105 14.110 1.00 94.75 116 ARG A C 1
ATOM 844 O O . ARG A 1 116 ? -13.054 9.259 14.489 1.00 94.75 116 ARG A O 1
ATOM 851 N N . PRO A 1 117 ? -12.764 7.035 14.741 1.00 96.19 117 PRO A N 1
ATOM 852 C CA . PRO A 1 117 ? -11.921 7.171 15.917 1.00 96.19 117 PRO A CA 1
ATOM 853 C C . PRO A 1 117 ? -10.606 7.871 15.552 1.00 96.19 117 PRO A C 1
ATOM 855 O O . PRO A 1 117 ? -10.079 7.712 14.451 1.00 96.19 117 PRO A O 1
ATOM 858 N N . THR A 1 118 ? -10.067 8.655 16.482 1.00 94.06 118 THR A N 1
ATOM 859 C CA . THR A 1 118 ? -8.755 9.297 16.337 1.00 94.06 118 THR A CA 1
ATOM 860 C C . THR A 1 118 ? -7.747 8.581 17.223 1.00 94.06 118 THR A C 1
ATOM 862 O O . THR A 1 118 ? -7.955 8.474 18.429 1.00 94.06 118 THR A O 1
ATOM 865 N N . PHE A 1 119 ? -6.641 8.118 16.648 1.00 93.12 119 PHE A N 1
ATOM 866 C CA . PHE A 1 119 ? -5.554 7.469 17.381 1.00 93.12 119 PHE A CA 1
ATOM 867 C C . PHE A 1 119 ? -4.255 8.254 17.191 1.00 93.12 119 PHE A C 1
ATOM 869 O O . PHE A 1 119 ? -4.029 8.821 16.124 1.00 93.12 119 PHE A O 1
ATOM 876 N N . SER A 1 120 ? -3.394 8.279 18.210 1.00 91.81 120 SER A N 1
ATOM 877 C CA . SER A 1 120 ? -2.029 8.816 18.089 1.00 91.81 120 SER A CA 1
ATOM 878 C C . SER A 1 120 ? -1.104 7.882 17.301 1.00 91.81 120 SER A C 1
ATOM 880 O O . SER A 1 120 ? -0.130 8.334 16.708 1.00 91.81 120 SER A O 1
ATOM 882 N N . GLY A 1 121 ? -1.427 6.588 17.265 1.00 92.38 121 GLY A N 1
ATOM 883 C CA . GLY A 1 121 ? -0.750 5.569 16.475 1.00 92.38 121 GLY A CA 1
ATOM 884 C C . GLY A 1 121 ? -1.606 4.310 16.376 1.00 92.38 121 GLY A C 1
ATOM 885 O O . GLY A 1 121 ? -2.463 4.064 17.226 1.00 92.38 121 GLY A O 1
ATOM 886 N N . ILE A 1 122 ? -1.388 3.527 15.320 1.00 93.31 122 ILE A N 1
ATOM 887 C CA . ILE A 1 122 ? -2.078 2.256 15.088 1.00 93.31 122 ILE A CA 1
ATOM 888 C C . ILE A 1 122 ? -1.027 1.210 14.737 1.00 93.31 122 ILE A C 1
ATOM 890 O O . ILE A 1 122 ? -0.259 1.396 13.796 1.00 93.31 122 ILE A O 1
ATOM 894 N N . THR A 1 123 ? -1.048 0.093 15.458 1.00 91.31 123 THR A N 1
ATOM 895 C CA . THR A 1 123 ? -0.337 -1.128 15.076 1.00 91.31 123 THR A CA 1
ATOM 896 C C . THR A 1 123 ? -1.376 -2.149 14.642 1.00 91.31 123 THR A C 1
ATOM 898 O O . THR A 1 123 ? -2.226 -2.543 15.440 1.00 91.31 123 THR A O 1
ATOM 901 N N . VAL A 1 124 ? -1.319 -2.565 13.377 1.00 91.44 124 VAL A N 1
ATOM 902 C CA . VAL A 1 124 ? -2.131 -3.670 12.857 1.00 91.44 124 VAL A CA 1
ATOM 903 C C . VAL A 1 124 ? -1.276 -4.924 12.928 1.00 91.44 124 VAL A C 1
ATOM 905 O O . VAL A 1 124 ? -0.218 -4.979 12.309 1.00 91.44 124 VAL A O 1
ATOM 908 N N . ASP A 1 125 ? -1.713 -5.900 13.716 1.00 86.94 125 ASP A N 1
ATOM 909 C CA . ASP A 1 125 ? -0.936 -7.100 14.015 1.00 86.94 125 ASP A CA 1
ATOM 910 C C . ASP A 1 125 ? -1.649 -8.348 13.489 1.00 86.94 125 ASP A C 1
ATOM 912 O O . ASP A 1 125 ? -2.775 -8.654 13.894 1.00 86.94 125 ASP A O 1
ATOM 916 N N . GLY A 1 126 ? -0.982 -9.048 12.575 1.00 86.75 126 GLY A N 1
ATOM 917 C CA . GLY A 1 126 ? -1.422 -10.329 12.046 1.00 86.75 126 GLY A CA 1
ATOM 918 C C . GLY A 1 126 ? -1.153 -11.435 13.062 1.00 86.75 126 GLY A C 1
ATOM 919 O O . GLY A 1 126 ? -0.001 -11.746 13.355 1.00 86.75 126 GLY A O 1
ATOM 920 N N . LYS A 1 127 ? -2.213 -12.027 13.618 1.00 85.44 127 LYS A N 1
ATOM 921 C CA . LYS A 1 127 ? -2.130 -13.138 14.579 1.00 85.44 127 LYS A CA 1
ATOM 922 C C . LYS A 1 127 ? -2.642 -14.442 13.976 1.00 85.44 127 LYS A C 1
ATOM 924 O O . LYS A 1 127 ? -3.311 -14.452 12.946 1.00 85.44 127 LYS A O 1
ATOM 929 N N . ASP A 1 128 ? -2.322 -15.551 14.640 1.00 87.19 128 ASP A N 1
ATOM 930 C CA . ASP A 1 128 ? -2.833 -16.890 14.314 1.00 87.19 128 ASP A CA 1
ATOM 931 C C . ASP A 1 128 ? -2.525 -17.330 12.872 1.00 87.19 128 ASP A C 1
ATOM 933 O O . ASP A 1 128 ? -3.343 -17.950 12.193 1.00 87.19 128 ASP A O 1
ATOM 937 N N . GLY A 1 129 ? -1.329 -16.972 12.392 1.00 80.88 129 GLY A N 1
ATOM 938 C CA . GLY A 1 129 ? -0.864 -17.301 11.042 1.00 80.88 129 GLY A CA 1
ATOM 939 C C . GLY A 1 129 ? -1.523 -16.487 9.925 1.00 80.88 129 GLY A C 1
ATOM 940 O O . GLY A 1 129 ? -1.381 -16.849 8.760 1.00 80.88 129 GLY A O 1
ATOM 941 N N . LYS A 1 130 ? -2.248 -15.412 10.257 1.00 86.06 130 LYS A N 1
ATOM 942 C CA . LYS A 1 130 ? -2.806 -14.463 9.288 1.00 86.06 130 LYS A CA 1
ATOM 943 C C . LYS A 1 130 ? -1.939 -13.215 9.206 1.00 86.06 130 LYS A C 1
ATOM 945 O O . LYS A 1 130 ? -1.420 -12.757 10.220 1.00 86.06 130 LYS A O 1
ATOM 950 N N . ASP A 1 131 ? -1.840 -12.649 8.011 1.00 86.75 131 ASP A N 1
ATOM 951 C CA . ASP A 1 131 ? -1.150 -11.380 7.789 1.00 86.75 131 ASP A CA 1
ATOM 952 C C . ASP A 1 131 ? -1.880 -10.208 8.463 1.00 86.75 131 ASP A C 1
ATOM 954 O O . ASP A 1 131 ? -3.097 -10.234 8.672 1.00 86.75 131 ASP A O 1
ATOM 958 N N . ALA A 1 132 ? -1.132 -9.145 8.762 1.00 90.38 132 ALA A N 1
ATOM 959 C CA . ALA A 1 132 ? -1.716 -7.863 9.133 1.00 90.38 132 ALA A CA 1
ATOM 960 C C . ALA A 1 132 ? -2.389 -7.241 7.900 1.00 90.38 132 ALA A C 1
ATOM 962 O O . ALA A 1 132 ? -1.756 -7.114 6.852 1.00 90.38 132 ALA A O 1
ATOM 963 N N . GLU A 1 133 ? -3.648 -6.816 8.010 1.00 91.94 133 GLU A N 1
ATOM 964 C CA . GLU A 1 133 ? -4.405 -6.295 6.869 1.00 91.94 133 GLU A CA 1
ATOM 965 C C . GLU A 1 133 ? -5.258 -5.076 7.239 1.00 91.94 133 GLU A C 1
ATOM 967 O O . GLU A 1 133 ? -5.952 -5.056 8.255 1.00 91.94 133 GLU A O 1
ATOM 972 N N . VAL A 1 134 ? -5.250 -4.076 6.356 1.00 94.19 134 VAL A N 1
ATOM 973 C CA . VAL A 1 134 ? -6.213 -2.971 6.329 1.00 94.19 134 VAL A CA 1
ATOM 974 C C . VAL A 1 134 ? -7.053 -3.107 5.066 1.00 94.19 134 VAL A C 1
ATOM 976 O O . VAL A 1 134 ? -6.556 -2.890 3.960 1.00 94.19 134 VAL A O 1
ATOM 979 N N . LYS A 1 135 ? -8.331 -3.459 5.221 1.00 93.31 135 LYS A N 1
ATOM 980 C CA . LYS A 1 135 ? -9.283 -3.570 4.109 1.00 93.31 135 LYS A CA 1
ATOM 981 C C . LYS A 1 135 ? -10.033 -2.264 3.882 1.00 93.31 135 LYS A C 1
ATOM 983 O O . LYS A 1 135 ? -10.600 -1.698 4.814 1.00 93.31 135 LYS A O 1
ATOM 988 N N . PHE A 1 136 ? -10.106 -1.837 2.627 1.00 94.50 136 PHE A N 1
ATOM 989 C CA . PHE A 1 136 ? -10.976 -0.749 2.198 1.00 94.50 136 PHE A CA 1
ATOM 990 C C . PHE A 1 136 ? -12.237 -1.343 1.581 1.00 94.50 136 PHE A C 1
ATOM 992 O O . PHE A 1 136 ? -12.153 -2.149 0.661 1.00 94.50 136 PHE A O 1
ATOM 999 N N . ALA A 1 137 ? -13.405 -0.939 2.070 1.00 94.12 137 ALA A N 1
ATOM 1000 C CA . ALA A 1 137 ? -14.696 -1.421 1.593 1.00 94.12 137 ALA A CA 1
ATOM 1001 C C . ALA A 1 137 ? -15.649 -0.250 1.331 1.00 94.12 137 ALA A C 1
ATOM 1003 O O . ALA A 1 137 ? -15.533 0.815 1.944 1.00 94.12 137 ALA A O 1
ATOM 1004 N N . LYS A 1 138 ? -16.616 -0.454 0.433 1.00 92.56 138 LYS A N 1
ATOM 1005 C CA . LYS A 1 138 ? -17.707 0.494 0.167 1.00 92.56 138 LYS A CA 1
ATOM 1006 C C . LYS A 1 138 ? -19.018 -0.275 0.083 1.00 92.56 138 LYS A C 1
ATOM 1008 O O . LYS A 1 138 ? -19.112 -1.257 -0.645 1.00 92.56 138 LYS A O 1
ATOM 1013 N N . ASP A 1 139 ? -20.016 0.168 0.845 1.00 93.25 139 ASP A N 1
ATOM 1014 C CA . ASP A 1 139 ? -21.361 -0.430 0.879 1.00 93.25 139 ASP A CA 1
ATOM 1015 C C . ASP A 1 139 ? -21.350 -1.940 1.179 1.00 93.25 139 ASP A C 1
ATOM 1017 O O . ASP A 1 139 ? -22.034 -2.728 0.530 1.00 93.25 139 ASP A O 1
ATOM 1021 N N . GLY A 1 140 ? -20.515 -2.353 2.139 1.00 90.69 140 GLY A N 1
ATOM 1022 C CA . GLY A 1 140 ? -20.382 -3.755 2.550 1.00 90.69 140 GLY A CA 1
ATOM 1023 C C . GLY A 1 140 ? -19.658 -4.661 1.548 1.00 90.69 140 GLY A C 1
ATOM 1024 O O . GLY A 1 140 ? -19.623 -5.869 1.756 1.00 90.69 140 GLY A O 1
ATOM 1025 N N . LYS A 1 141 ? -19.087 -4.106 0.470 1.00 90.62 141 LYS A N 1
ATOM 1026 C CA . LYS A 1 141 ? -18.292 -4.851 -0.515 1.00 90.62 141 LYS A CA 1
ATOM 1027 C C . LYS A 1 141 ? -16.806 -4.573 -0.329 1.00 90.62 141 LYS A C 1
ATOM 1029 O O . LYS A 1 141 ? -16.398 -3.408 -0.297 1.00 90.62 141 LYS A O 1
ATOM 1034 N N . ASP A 1 142 ? -16.024 -5.646 -0.252 1.00 91.19 142 ASP A N 1
ATOM 1035 C CA . ASP A 1 142 ? -14.565 -5.587 -0.171 1.00 91.19 142 ASP A CA 1
ATOM 1036 C C . ASP A 1 142 ? -13.989 -4.917 -1.430 1.00 91.19 142 ASP A C 1
ATOM 1038 O O . ASP A 1 142 ? -14.351 -5.235 -2.566 1.00 91.19 142 ASP A O 1
ATOM 1042 N N . GLY A 1 143 ? -13.099 -3.956 -1.209 1.00 92.00 143 GLY A N 1
ATOM 1043 C CA . GLY A 1 143 ? -12.284 -3.296 -2.219 1.00 92.00 143 GLY A CA 1
ATOM 1044 C C . GLY A 1 143 ? -10.822 -3.714 -2.086 1.00 92.00 143 GLY A C 1
ATOM 1045 O O . GLY A 1 143 ? -10.513 -4.870 -1.811 1.00 92.00 143 GLY A O 1
ATOM 1046 N N . MET A 1 144 ? -9.906 -2.773 -2.309 1.00 92.69 144 MET A N 1
ATOM 1047 C CA . MET A 1 144 ? -8.473 -3.031 -2.143 1.00 92.69 144 MET A CA 1
ATOM 1048 C C . MET A 1 144 ? -8.103 -3.204 -0.668 1.00 92.69 144 MET A C 1
ATOM 1050 O O . MET A 1 144 ? -8.795 -2.704 0.220 1.00 92.69 144 MET A O 1
ATOM 1054 N N . SER A 1 145 ? -6.971 -3.849 -0.406 1.00 92.75 145 SER A N 1
ATOM 1055 C CA . SER A 1 145 ? -6.392 -3.902 0.935 1.00 92.75 145 SER A CA 1
ATOM 1056 C C . SER A 1 145 ? -4.896 -3.617 0.932 1.00 92.75 145 SER A C 1
ATOM 1058 O O . SER A 1 145 ? -4.207 -3.783 -0.075 1.00 92.75 145 SER A O 1
ATOM 1060 N N . ILE A 1 146 ? -4.406 -3.136 2.070 1.00 93.44 146 ILE A N 1
ATOM 1061 C CA . ILE A 1 146 ? -2.983 -3.026 2.376 1.00 93.44 146 ILE A CA 1
ATOM 1062 C C . ILE A 1 146 ? -2.648 -4.191 3.297 1.00 93.44 146 ILE A C 1
ATOM 1064 O O . ILE A 1 146 ? -3.195 -4.280 4.397 1.00 93.44 146 ILE A O 1
ATOM 1068 N N . VAL A 1 147 ? -1.751 -5.065 2.855 1.00 89.62 147 VAL A N 1
ATOM 1069 C CA . VAL A 1 147 ? -1.330 -6.239 3.618 1.00 89.62 147 VAL A CA 1
ATOM 1070 C C . VAL A 1 147 ? 0.137 -6.099 3.990 1.00 89.62 147 VAL A C 1
ATOM 1072 O O . VAL A 1 147 ? 1.000 -5.965 3.119 1.00 89.62 147 VAL A O 1
ATOM 1075 N N . GLY A 1 148 ? 0.408 -6.132 5.292 1.00 87.56 148 GLY A N 1
ATOM 1076 C CA . GLY A 1 148 ? 1.746 -6.342 5.820 1.00 87.56 148 GLY A CA 1
ATOM 1077 C C . GLY A 1 148 ? 2.077 -7.818 5.681 1.00 87.56 148 GLY A C 1
ATOM 1078 O O . GLY A 1 148 ? 1.618 -8.634 6.475 1.00 87.56 148 GLY A O 1
ATOM 1079 N N . THR A 1 149 ? 2.834 -8.161 4.645 1.00 71.62 149 THR A N 1
ATOM 1080 C CA . THR A 1 149 ? 3.269 -9.537 4.403 1.00 71.62 149 THR A CA 1
ATOM 1081 C C . THR A 1 149 ? 4.671 -9.718 4.954 1.00 71.62 149 THR A C 1
ATOM 1083 O O . THR A 1 149 ? 5.567 -8.933 4.631 1.00 71.62 149 THR A O 1
ATOM 1086 N N . ARG A 1 150 ? 4.892 -10.800 5.699 1.00 66.31 150 ARG A N 1
ATOM 1087 C CA . ARG A 1 150 ? 6.228 -11.381 5.820 1.00 66.31 150 ARG A CA 1
ATOM 1088 C C . ARG A 1 150 ? 6.366 -12.354 4.654 1.00 66.31 150 ARG A C 1
ATOM 1090 O O . ARG A 1 150 ? 5.646 -13.347 4.606 1.00 66.31 150 ARG A O 1
ATOM 1097 N N . GLY A 1 151 ? 7.186 -12.017 3.661 1.00 56.12 151 GLY A N 1
ATOM 1098 C CA . GLY A 1 151 ? 7.356 -12.841 2.466 1.00 56.12 151 GLY A CA 1
ATOM 1099 C C . GLY A 1 151 ? 7.767 -14.276 2.813 1.00 56.12 151 GLY A C 1
ATOM 1100 O O . GLY A 1 151 ? 8.239 -14.553 3.915 1.00 56.12 151 GLY A O 1
ATOM 1101 N N . ALA A 1 152 ? 7.615 -15.209 1.870 1.00 50.72 152 ALA A N 1
ATOM 1102 C CA . ALA A 1 152 ? 8.092 -16.589 2.038 1.00 50.72 152 ALA A CA 1
ATOM 1103 C C . ALA A 1 152 ? 9.623 -16.674 2.247 1.00 50.72 152 ALA A C 1
ATOM 1105 O O . ALA A 1 152 ? 10.126 -17.658 2.780 1.00 50.72 152 ALA A O 1
ATOM 1106 N N . ASP A 1 153 ? 10.348 -15.623 1.857 1.00 56.16 153 ASP A N 1
ATOM 1107 C CA . ASP A 1 153 ? 11.767 -15.370 2.130 1.00 56.16 153 ASP A CA 1
ATOM 1108 C C . ASP A 1 153 ? 12.029 -14.783 3.534 1.00 56.16 153 ASP A C 1
ATOM 1110 O O . ASP A 1 153 ? 13.170 -14.503 3.894 1.00 56.16 153 ASP A O 1
ATOM 1114 N N . GLY A 1 154 ? 10.982 -14.592 4.339 1.00 59.34 154 GLY A N 1
ATOM 1115 C CA . GLY A 1 154 ? 11.037 -14.038 5.686 1.00 59.34 154 GLY A CA 1
ATOM 1116 C C . GLY A 1 154 ? 11.139 -12.514 5.750 1.00 59.34 154 GLY A C 1
ATOM 1117 O O . GLY A 1 154 ? 11.167 -11.993 6.869 1.00 59.34 154 GLY A O 1
ATOM 1118 N N . GLN A 1 155 ? 11.179 -11.816 4.606 1.00 65.81 155 GLN A N 1
ATOM 1119 C CA . GLN A 1 155 ? 11.401 -10.370 4.549 1.00 65.81 155 GLN A CA 1
ATOM 1120 C C . GLN A 1 155 ? 10.113 -9.567 4.683 1.00 65.81 155 GLN A C 1
ATOM 1122 O O . GLN A 1 155 ? 9.041 -9.983 4.235 1.00 65.81 155 GLN A O 1
ATOM 1127 N N . ASN A 1 156 ? 10.225 -8.395 5.303 1.00 72.38 156 ASN A N 1
ATOM 1128 C CA . ASN A 1 156 ? 9.081 -7.527 5.519 1.00 72.38 156 ASN A CA 1
ATOM 1129 C C . ASN A 1 156 ? 8.690 -6.840 4.203 1.00 72.38 156 ASN A C 1
ATOM 1131 O O . ASN A 1 156 ? 9.535 -6.459 3.389 1.00 72.38 156 ASN A O 1
ATOM 1135 N N . GLY A 1 157 ? 7.392 -6.665 3.978 1.00 85.25 157 GLY A N 1
ATOM 1136 C CA . GLY A 1 157 ? 6.903 -5.947 2.812 1.00 85.25 157 GLY A CA 1
ATOM 1137 C C . GLY A 1 157 ? 5.475 -5.460 2.977 1.00 85.25 157 GLY A C 1
ATOM 1138 O O . GLY A 1 157 ? 4.718 -5.942 3.822 1.00 85.25 157 GLY A O 1
ATOM 1139 N N . LEU A 1 158 ? 5.115 -4.502 2.130 1.00 90.44 158 LEU A N 1
ATOM 1140 C CA . LEU A 1 158 ? 3.764 -3.973 2.036 1.00 90.44 158 LEU A CA 1
ATOM 1141 C C . LEU A 1 158 ? 3.207 -4.296 0.658 1.00 90.44 158 LEU A C 1
ATOM 1143 O O . LEU A 1 158 ? 3.777 -3.874 -0.345 1.00 90.44 158 LEU A O 1
ATOM 1147 N N . THR A 1 159 ? 2.093 -5.011 0.597 1.00 90.25 159 THR A N 1
ATOM 1148 C CA . THR A 1 159 ? 1.451 -5.352 -0.674 1.00 90.25 159 THR A CA 1
ATOM 1149 C C . THR A 1 159 ? 0.066 -4.738 -0.741 1.00 90.25 159 THR A C 1
ATOM 1151 O O . THR A 1 159 ? -0.746 -4.910 0.168 1.00 90.25 159 THR A O 1
ATOM 1154 N N . LEU A 1 160 ? -0.208 -4.031 -1.836 1.00 92.75 160 LEU A N 1
ATOM 1155 C CA . LEU A 1 160 ? -1.561 -3.641 -2.202 1.00 92.75 160 LEU A CA 1
ATOM 1156 C C . LEU A 1 160 ? -2.230 -4.840 -2.866 1.00 92.75 160 LEU A C 1
ATOM 1158 O O . LEU A 1 160 ? -1.781 -5.279 -3.924 1.00 92.75 160 LEU A O 1
ATOM 1162 N N . LYS A 1 161 ? -3.298 -5.370 -2.272 1.00 90.38 161 LYS A N 1
ATOM 1163 C CA . LYS A 1 161 ? -4.098 -6.429 -2.893 1.00 90.38 161 LYS A CA 1
ATOM 1164 C C . LYS A 1 161 ? -5.309 -5.841 -3.597 1.00 90.38 161 LYS A C 1
ATOM 1166 O O . LYS A 1 161 ? -5.966 -4.923 -3.099 1.00 90.38 161 LYS A O 1
ATOM 1171 N N . GLY A 1 162 ? -5.603 -6.384 -4.774 1.00 88.19 162 GLY A N 1
ATOM 1172 C CA . GLY A 1 162 ? -6.840 -6.087 -5.481 1.00 88.19 162 GLY A CA 1
ATOM 1173 C C . GLY A 1 162 ? -8.050 -6.670 -4.751 1.00 88.19 162 GLY A C 1
ATOM 1174 O O . GLY A 1 162 ? -7.919 -7.581 -3.938 1.00 88.19 162 GLY A O 1
ATOM 1175 N N . ALA A 1 163 ? -9.252 -6.216 -5.112 1.00 88.00 163 ALA A N 1
ATOM 1176 C CA . ALA A 1 163 ? -10.505 -6.762 -4.572 1.00 88.00 163 ALA A CA 1
ATOM 1177 C C . ALA A 1 163 ? -10.693 -8.270 -4.850 1.00 88.00 163 ALA A C 1
ATOM 1179 O O . ALA A 1 163 ? -11.476 -8.946 -4.194 1.00 88.00 163 ALA A O 1
ATOM 1180 N N . ASN A 1 164 ? -9.953 -8.816 -5.819 1.00 87.81 164 ASN A N 1
ATOM 1181 C CA . ASN A 1 164 ? -9.886 -10.249 -6.110 1.00 87.81 164 ASN A CA 1
ATOM 1182 C C . ASN A 1 164 ? -8.919 -11.024 -5.188 1.00 87.81 164 ASN A C 1
ATOM 1184 O O . ASN A 1 164 ? -8.684 -12.208 -5.426 1.00 87.81 164 ASN A O 1
ATOM 1188 N N . GLY A 1 165 ? -8.310 -10.362 -4.200 1.00 85.88 165 GLY A N 1
ATOM 1189 C CA . GLY A 1 165 ? -7.330 -10.932 -3.277 1.00 85.88 165 GLY A CA 1
ATOM 1190 C C . GLY A 1 165 ? -5.955 -11.218 -3.888 1.00 85.88 165 GLY A C 1
ATOM 1191 O O . GLY A 1 165 ? -5.095 -11.753 -3.192 1.00 85.88 165 GLY A O 1
ATOM 1192 N N . LYS A 1 166 ? -5.731 -10.887 -5.167 1.00 86.69 166 LYS A N 1
ATOM 1193 C CA . LYS A 1 166 ? -4.429 -11.057 -5.822 1.00 86.69 166 LYS A CA 1
ATOM 1194 C C . LYS A 1 166 ? -3.519 -9.875 -5.522 1.00 86.69 166 LYS A C 1
ATOM 1196 O O . LYS A 1 166 ? -3.983 -8.740 -5.394 1.00 86.69 166 LYS A O 1
ATOM 1201 N N . ASP A 1 167 ? -2.224 -10.152 -5.488 1.00 87.94 167 ASP A N 1
ATOM 1202 C CA . ASP A 1 167 ? -1.204 -9.132 -5.294 1.00 87.94 167 ASP A CA 1
ATOM 1203 C C . ASP A 1 167 ? -1.198 -8.155 -6.477 1.00 87.94 167 ASP A C 1
ATOM 1205 O O . ASP A 1 167 ? -1.128 -8.550 -7.645 1.00 87.94 167 ASP A O 1
ATOM 1209 N N . GLY A 1 168 ? -1.300 -6.868 -6.154 1.00 89.19 168 GLY A N 1
ATOM 1210 C CA . GLY A 1 168 ? -0.978 -5.744 -7.023 1.00 89.19 168 GLY A CA 1
ATOM 1211 C C . GLY A 1 168 ? 0.433 -5.254 -6.707 1.00 89.19 168 GLY A C 1
ATOM 1212 O O . GLY A 1 168 ? 1.342 -6.056 -6.527 1.00 89.19 168 GLY A O 1
ATOM 1213 N N . VAL A 1 169 ? 0.636 -3.944 -6.606 1.00 92.44 169 VAL A N 1
ATOM 1214 C CA . VAL A 1 169 ? 1.963 -3.378 -6.323 1.00 92.44 169 VAL A CA 1
ATOM 1215 C C . VAL A 1 169 ? 2.463 -3.781 -4.930 1.00 92.44 169 VAL A C 1
ATOM 1217 O O . VAL A 1 169 ? 1.738 -3.651 -3.940 1.00 92.44 169 VAL A O 1
ATOM 1220 N N . SER A 1 170 ? 3.728 -4.194 -4.849 1.00 90.81 170 SER A N 1
ATOM 1221 C CA . SER A 1 170 ? 4.395 -4.538 -3.589 1.00 90.81 170 SER A CA 1
ATOM 1222 C C . SER A 1 170 ? 5.635 -3.683 -3.353 1.00 90.81 170 SER A C 1
ATOM 1224 O O . SER A 1 170 ? 6.495 -3.567 -4.227 1.00 90.81 170 SER A O 1
ATOM 1226 N N . PHE A 1 171 ? 5.767 -3.160 -2.140 1.00 92.00 171 PHE A N 1
ATOM 1227 C CA . PHE A 1 171 ? 6.942 -2.463 -1.631 1.00 92.00 171 PHE A CA 1
ATOM 1228 C C . PHE A 1 171 ? 7.793 -3.441 -0.824 1.00 92.00 171 PHE A C 1
ATOM 1230 O O . PHE A 1 171 ? 7.307 -4.075 0.118 1.00 92.00 171 PHE A O 1
ATOM 1237 N N . LYS A 1 172 ? 9.055 -3.583 -1.220 1.00 88.31 172 LYS A N 1
ATOM 1238 C CA . LYS A 1 172 ? 10.038 -4.442 -0.558 1.00 88.31 172 LYS A CA 1
ATOM 1239 C C . LYS A 1 172 ? 10.871 -3.635 0.438 1.00 88.31 172 LYS A C 1
ATOM 1241 O O . LYS A 1 172 ? 11.026 -2.426 0.287 1.00 88.31 172 LYS A O 1
ATOM 1246 N N . GLU A 1 173 ? 11.431 -4.318 1.432 1.00 86.00 173 GLU A N 1
ATOM 1247 C CA . GLU A 1 173 ? 12.310 -3.723 2.449 1.00 86.00 173 GLU A CA 1
ATOM 1248 C C . GLU A 1 173 ? 13.559 -3.052 1.850 1.00 86.00 173 GLU A C 1
ATOM 1250 O O . GLU A 1 173 ? 14.020 -2.035 2.356 1.00 86.00 173 GLU A O 1
ATOM 1255 N N . ASP A 1 174 ? 14.045 -3.546 0.706 1.00 88.31 174 ASP A N 1
ATOM 1256 C CA . ASP A 1 174 ? 15.160 -2.955 -0.048 1.00 88.31 174 ASP A CA 1
ATOM 1257 C C . ASP A 1 174 ? 14.782 -1.703 -0.870 1.00 88.31 174 ASP A C 1
ATOM 1259 O O . ASP A 1 174 ? 15.568 -1.227 -1.690 1.00 88.31 174 ASP A O 1
ATOM 1263 N N . GLY A 1 175 ? 13.572 -1.169 -0.674 1.00 89.50 175 GLY A N 1
ATOM 1264 C CA . GLY A 1 175 ? 13.073 0.042 -1.325 1.00 89.50 175 GLY A CA 1
ATOM 1265 C C . GLY A 1 175 ? 12.515 -0.172 -2.733 1.00 89.50 175 GLY A C 1
ATOM 1266 O O . GLY A 1 175 ? 12.024 0.782 -3.342 1.00 89.50 175 GLY A O 1
ATOM 1267 N N . ARG A 1 176 ? 12.546 -1.397 -3.276 1.00 92.81 176 ARG A N 1
ATOM 1268 C CA . ARG A 1 176 ? 11.978 -1.663 -4.603 1.00 92.81 176 ARG A CA 1
ATOM 1269 C C . ARG A 1 176 ? 10.455 -1.663 -4.585 1.00 92.81 176 ARG A C 1
ATOM 1271 O O . ARG A 1 176 ? 9.813 -2.223 -3.696 1.00 92.81 176 ARG A O 1
ATOM 1278 N N . ILE A 1 177 ? 9.896 -1.134 -5.669 1.00 94.50 177 ILE A N 1
ATOM 1279 C CA . ILE A 1 177 ? 8.502 -1.327 -6.056 1.00 94.50 177 ILE A CA 1
ATOM 1280 C C . ILE A 1 177 ? 8.468 -2.485 -7.057 1.00 94.50 177 ILE A C 1
ATOM 1282 O O . ILE A 1 177 ? 9.132 -2.453 -8.092 1.00 94.50 177 ILE A O 1
ATOM 1286 N N . THR A 1 178 ? 7.729 -3.535 -6.725 1.00 91.62 178 THR A N 1
ATOM 1287 C CA . THR A 1 178 ? 7.643 -4.785 -7.491 1.00 91.62 178 THR A CA 1
ATOM 1288 C C . THR A 1 178 ? 6.203 -5.068 -7.906 1.00 91.62 178 THR A C 1
ATOM 1290 O O . THR A 1 178 ? 5.275 -4.413 -7.431 1.00 91.62 178 THR A O 1
ATOM 1293 N N . ASN A 1 179 ? 6.032 -6.026 -8.822 1.00 91.75 179 ASN A N 1
ATOM 1294 C CA . ASN A 1 179 ? 4.745 -6.345 -9.445 1.00 91.75 179 ASN A CA 1
ATOM 1295 C C . ASN A 1 179 ? 4.106 -5.132 -10.158 1.00 91.75 179 ASN A C 1
ATOM 1297 O O . ASN A 1 179 ? 2.895 -4.920 -10.135 1.00 91.75 179 ASN A O 1
ATOM 1301 N N . VAL A 1 180 ? 4.957 -4.313 -10.784 1.00 95.00 180 VAL A N 1
ATOM 1302 C CA . VAL A 1 180 ? 4.542 -3.210 -11.656 1.00 95.00 180 VAL A CA 1
ATOM 1303 C C . VAL A 1 180 ? 4.295 -3.783 -13.048 1.00 95.00 180 VAL A C 1
ATOM 1305 O O . VAL A 1 180 ? 5.235 -4.188 -13.737 1.00 95.00 180 VAL A O 1
ATOM 1308 N N . ALA A 1 181 ? 3.027 -3.848 -13.446 1.00 95.00 181 ALA A N 1
ATOM 1309 C CA . ALA A 1 181 ? 2.642 -4.245 -14.796 1.00 95.00 181 ALA A CA 1
ATOM 1310 C C . ALA A 1 181 ? 3.176 -3.252 -15.842 1.00 95.00 181 ALA A C 1
ATOM 1312 O O . ALA A 1 181 ? 3.461 -2.101 -15.515 1.00 95.00 181 ALA A O 1
ATOM 1313 N N . ASP A 1 182 ? 3.286 -3.692 -17.097 1.00 97.56 182 ASP A N 1
ATOM 1314 C CA . ASP A 1 182 ? 3.646 -2.809 -18.207 1.00 97.56 182 ASP A CA 1
ATOM 1315 C C . ASP A 1 182 ? 2.682 -1.617 -18.273 1.00 97.56 182 ASP A C 1
ATOM 1317 O O . ASP A 1 182 ? 1.462 -1.803 -18.360 1.00 97.56 182 ASP A O 1
ATOM 1321 N N . GLY A 1 183 ? 3.238 -0.406 -18.274 1.00 97.81 183 GLY A N 1
ATOM 1322 C CA . GLY A 1 183 ? 2.469 0.815 -18.476 1.00 97.81 183 GLY A CA 1
ATOM 1323 C C . GLY A 1 183 ? 1.887 0.871 -19.887 1.00 97.81 183 GLY A C 1
ATOM 1324 O O . GLY A 1 183 ? 2.581 0.557 -20.860 1.00 97.81 183 GLY A O 1
ATOM 1325 N N . LYS A 1 184 ? 0.613 1.249 -19.997 1.00 97.25 184 LYS A N 1
ATOM 1326 C CA . LYS A 1 184 ? -0.147 1.316 -21.255 1.00 97.25 184 LYS A CA 1
ATOM 1327 C C . LYS A 1 184 ? -0.529 2.746 -21.611 1.00 97.25 184 LYS A C 1
ATOM 1329 O O . LYS A 1 184 ? -0.520 3.095 -22.789 1.00 97.25 184 LYS A O 1
ATOM 1334 N N . ASP A 1 185 ? -0.817 3.559 -20.602 1.00 97.50 185 ASP A N 1
ATOM 1335 C CA . ASP A 1 185 ? -1.229 4.948 -20.753 1.00 97.50 185 ASP A CA 1
ATOM 1336 C C . ASP A 1 185 ? -0.091 5.917 -20.401 1.00 97.50 185 ASP A C 1
ATOM 1338 O O . ASP A 1 185 ? 0.853 5.587 -19.685 1.00 97.50 185 ASP A O 1
ATOM 1342 N N . GLY A 1 186 ? -0.189 7.166 -20.867 1.00 97.50 186 GLY A N 1
ATOM 1343 C CA . GLY A 1 186 ? 0.881 8.168 -20.726 1.00 97.50 186 GLY A CA 1
ATOM 1344 C C . GLY A 1 186 ? 1.213 8.612 -19.292 1.00 97.50 186 GLY A C 1
ATOM 1345 O O . GLY A 1 186 ? 2.092 9.450 -19.111 1.00 97.50 186 GLY A O 1
ATOM 1346 N N . LYS A 1 187 ? 0.503 8.098 -18.280 1.00 97.44 187 LYS A N 1
ATOM 1347 C CA . LYS A 1 187 ? 0.745 8.364 -16.851 1.00 97.44 187 LYS A CA 1
ATOM 1348 C C . LYS A 1 187 ? 1.097 7.105 -16.059 1.00 97.44 187 LYS A C 1
ATOM 1350 O O . LYS A 1 187 ? 1.297 7.199 -14.849 1.00 97.44 187 LYS A O 1
ATOM 1355 N N . ASP A 1 188 ? 1.157 5.953 -16.718 1.00 98.19 188 ASP A N 1
ATOM 1356 C CA . ASP A 1 188 ? 1.523 4.711 -16.058 1.00 98.19 188 ASP A CA 1
ATOM 1357 C C . ASP A 1 188 ? 3.022 4.685 -15.761 1.00 98.19 188 ASP A C 1
ATOM 1359 O O . ASP A 1 188 ? 3.844 5.254 -16.485 1.00 98.19 188 ASP A O 1
ATOM 1363 N N . ALA A 1 189 ? 3.387 3.989 -14.687 1.00 97.44 189 ALA A N 1
ATOM 1364 C CA . ALA A 1 189 ? 4.782 3.687 -14.421 1.00 97.44 189 ALA A CA 1
ATOM 1365 C C . ALA A 1 189 ? 5.331 2.728 -15.490 1.00 97.44 189 ALA A C 1
ATOM 1367 O O . ALA A 1 189 ? 4.637 1.826 -15.956 1.00 97.44 189 ALA A O 1
ATOM 1368 N N . VAL A 1 190 ? 6.605 2.904 -15.837 1.00 97.62 190 VAL A N 1
ATOM 1369 C CA . VAL A 1 190 ? 7.337 2.017 -16.745 1.00 97.62 190 VAL A CA 1
ATOM 1370 C C . VAL A 1 190 ? 8.140 1.028 -15.908 1.00 97.62 190 VAL A C 1
ATOM 1372 O O . VAL A 1 190 ? 8.881 1.434 -15.011 1.00 97.62 190 VAL A O 1
ATOM 1375 N N . ASN A 1 191 ? 8.006 -0.266 -16.186 1.00 97.69 191 ASN A N 1
ATOM 1376 C CA . ASN A 1 191 ? 8.811 -1.283 -15.512 1.00 97.69 191 ASN A CA 1
ATOM 1377 C C . ASN A 1 191 ? 10.162 -1.513 -16.220 1.00 97.69 191 ASN A C 1
ATOM 1379 O O . ASN A 1 191 ? 10.424 -1.002 -17.312 1.00 97.69 191 ASN A O 1
ATOM 1383 N N . LYS A 1 192 ? 11.052 -2.288 -15.586 1.00 97.69 192 LYS A N 1
ATOM 1384 C CA . LYS A 1 192 ? 12.395 -2.549 -16.127 1.00 97.69 192 LYS A CA 1
ATOM 1385 C C . LYS A 1 192 ? 12.344 -3.220 -17.503 1.00 97.69 192 LYS A C 1
ATOM 1387 O O . LYS A 1 192 ? 13.130 -2.863 -18.372 1.00 97.69 192 LYS A O 1
ATOM 1392 N N . ASP A 1 193 ? 11.407 -4.135 -17.724 1.00 97.94 193 ASP A N 1
ATOM 1393 C CA . ASP A 1 193 ? 11.308 -4.873 -18.985 1.00 97.94 193 ASP A CA 1
ATOM 1394 C C . ASP A 1 193 ? 10.960 -3.948 -20.157 1.00 97.94 193 ASP A C 1
ATOM 1396 O O . ASP A 1 193 ? 11.494 -4.104 -21.255 1.00 97.94 193 ASP A O 1
ATOM 1400 N N . GLN A 1 194 ? 10.109 -2.944 -19.935 1.00 98.00 194 GLN A N 1
ATOM 1401 C CA . GLN A 1 194 ? 9.851 -1.890 -20.917 1.00 98.00 194 GLN A CA 1
ATOM 1402 C C . GLN A 1 194 ? 11.110 -1.072 -21.229 1.00 98.00 194 GLN A C 1
ATOM 1404 O O . GLN A 1 194 ? 11.385 -0.801 -22.400 1.00 98.00 194 GLN A O 1
ATOM 1409 N N . LEU A 1 195 ? 11.893 -0.717 -20.206 1.00 97.44 195 LEU A N 1
ATOM 1410 C CA . LEU A 1 195 ? 13.145 0.019 -20.390 1.00 97.44 195 LEU A CA 1
ATOM 1411 C C . LEU A 1 195 ? 14.185 -0.803 -21.168 1.00 97.44 195 LEU A C 1
ATOM 1413 O O . LEU A 1 195 ? 14.834 -0.267 -22.063 1.00 97.44 195 LEU A O 1
ATOM 1417 N N . GLU A 1 196 ? 14.309 -2.103 -20.896 1.00 97.88 196 GLU A N 1
ATOM 1418 C CA . GLU A 1 196 ? 15.250 -2.977 -21.610 1.00 97.88 196 GLU A CA 1
ATOM 1419 C C . GLU A 1 196 ? 14.894 -3.130 -23.098 1.00 97.88 196 GLU A C 1
ATOM 1421 O O . GLU A 1 196 ? 15.786 -3.179 -23.945 1.00 97.88 196 GLU A O 1
ATOM 1426 N N . ARG A 1 197 ? 13.603 -3.115 -23.462 1.00 97.00 197 ARG A N 1
ATOM 1427 C CA . ARG A 1 197 ? 13.182 -3.102 -24.879 1.00 97.00 197 ARG A CA 1
ATOM 1428 C C . ARG A 1 197 ? 13.629 -1.831 -25.605 1.00 97.00 197 ARG A C 1
ATOM 1430 O O . ARG A 1 197 ? 14.072 -1.893 -26.757 1.00 97.00 197 ARG A O 1
ATOM 1437 N N . VAL A 1 198 ? 13.549 -0.684 -24.930 1.00 96.19 198 VAL A N 1
ATOM 1438 C CA . VAL A 1 198 ? 14.068 0.586 -25.458 1.00 96.19 198 VAL A CA 1
ATOM 1439 C C . VAL A 1 198 ? 15.589 0.531 -25.562 1.00 96.19 198 VAL A C 1
ATOM 1441 O O . VAL A 1 198 ? 16.134 0.877 -26.606 1.00 96.19 198 VAL A O 1
ATOM 1444 N N . ASN A 1 199 ? 16.267 0.036 -24.527 1.00 95.44 199 ASN A N 1
ATOM 1445 C CA . ASN A 1 199 ? 17.720 -0.102 -24.489 1.00 95.44 199 ASN A CA 1
ATOM 1446 C C . ASN A 1 199 ? 18.244 -0.986 -25.636 1.00 95.44 199 ASN A C 1
ATOM 1448 O O . ASN A 1 199 ? 19.199 -0.620 -26.318 1.00 95.44 199 ASN A O 1
ATOM 1452 N N . ALA A 1 200 ? 17.584 -2.112 -25.915 1.00 94.69 200 ALA A N 1
ATOM 1453 C CA . ALA A 1 200 ? 17.926 -2.982 -27.039 1.00 94.69 200 ALA A CA 1
ATOM 1454 C C . ALA A 1 200 ? 17.791 -2.263 -28.392 1.00 94.69 200 ALA A C 1
ATOM 1456 O O . ALA A 1 200 ? 18.665 -2.381 -29.250 1.00 94.69 200 ALA A O 1
ATOM 1457 N N . THR A 1 201 ? 16.724 -1.479 -28.565 1.00 93.56 201 THR A N 1
ATOM 1458 C CA . THR A 1 201 ? 16.485 -0.710 -29.797 1.00 93.56 201 THR A CA 1
ATOM 1459 C C . THR A 1 201 ? 17.508 0.413 -29.960 1.00 93.56 201 THR A C 1
ATOM 1461 O O . THR A 1 201 ? 18.102 0.563 -31.026 1.00 93.56 201 THR A O 1
ATOM 1464 N N . ALA A 1 202 ? 17.760 1.175 -28.895 1.00 92.38 202 ALA A N 1
ATOM 1465 C CA . ALA A 1 202 ? 18.707 2.284 -28.898 1.00 92.38 202 ALA A CA 1
ATOM 1466 C C . ALA A 1 202 ? 20.147 1.822 -29.179 1.00 92.38 202 ALA A C 1
ATOM 1468 O O . ALA A 1 202 ? 20.897 2.541 -29.832 1.00 92.38 202 ALA A O 1
ATOM 1469 N N . ASN A 1 203 ? 20.516 0.612 -28.743 1.00 92.75 203 ASN A N 1
ATOM 1470 C CA . ASN A 1 203 ? 21.861 0.058 -28.916 1.00 92.75 203 ASN A CA 1
ATOM 1471 C C . ASN A 1 203 ? 22.083 -0.721 -30.223 1.00 92.75 203 ASN A C 1
ATOM 1473 O O . ASN A 1 203 ? 23.203 -1.163 -30.477 1.00 92.75 203 ASN A O 1
ATOM 1477 N N . ALA A 1 204 ? 21.063 -0.894 -31.069 1.00 94.50 204 ALA A N 1
ATOM 1478 C CA . ALA A 1 204 ? 21.165 -1.754 -32.251 1.00 94.50 204 ALA A CA 1
ATOM 1479 C C . ALA A 1 204 ? 22.135 -1.227 -33.332 1.00 94.50 204 ALA A C 1
ATOM 1481 O O . ALA A 1 204 ? 22.730 -2.022 -34.066 1.00 94.50 204 ALA A O 1
ATOM 1482 N N . GLY A 1 205 ? 22.319 0.096 -33.426 1.00 93.62 205 GLY A N 1
ATOM 1483 C CA . GLY A 1 205 ? 23.101 0.723 -34.498 1.00 93.62 205 GLY A CA 1
ATOM 1484 C C . GLY A 1 205 ? 22.469 0.533 -35.884 1.00 93.62 205 GLY A C 1
ATOM 1485 O O . GLY A 1 205 ? 21.274 0.265 -36.005 1.00 93.62 205 GLY A O 1
ATOM 1486 N N . TRP A 1 206 ? 23.267 0.666 -36.945 1.00 95.19 206 TRP A N 1
ATOM 1487 C CA . TRP A 1 206 ? 22.838 0.412 -38.329 1.00 95.19 206 TRP A CA 1
ATOM 1488 C C . TRP A 1 206 ? 23.882 -0.401 -39.106 1.00 95.19 206 TRP A C 1
ATOM 1490 O O . TRP A 1 206 ? 25.047 -0.465 -38.720 1.00 95.19 206 TRP A O 1
ATOM 1500 N N . LYS A 1 207 ? 23.467 -1.081 -40.181 1.00 95.12 207 LYS A N 1
ATOM 1501 C CA . LYS A 1 207 ? 24.348 -1.942 -40.989 1.00 95.12 207 LYS A CA 1
ATOM 1502 C C . LYS A 1 207 ? 24.937 -1.175 -42.172 1.00 95.12 207 LYS A C 1
ATOM 1504 O O . LYS A 1 207 ? 24.187 -0.581 -42.941 1.00 95.12 207 LYS A O 1
ATOM 1509 N N . LEU A 1 208 ? 26.256 -1.244 -42.344 1.00 96.44 208 LEU A N 1
ATOM 1510 C CA . LEU A 1 208 ? 26.978 -0.712 -43.501 1.00 96.44 208 LEU A CA 1
ATOM 1511 C C . LEU A 1 208 ? 27.493 -1.874 -44.358 1.00 96.44 208 LEU A C 1
ATOM 1513 O O . LEU A 1 208 ? 28.125 -2.791 -43.841 1.00 96.44 208 LEU A O 1
ATOM 1517 N N . THR A 1 209 ? 27.241 -1.828 -45.665 1.00 95.62 209 THR A N 1
ATOM 1518 C CA . THR A 1 209 ? 27.742 -2.801 -46.651 1.00 95.62 209 THR A CA 1
ATOM 1519 C C . THR A 1 209 ? 28.319 -2.072 -47.855 1.00 95.62 209 THR A C 1
ATOM 1521 O O . THR A 1 209 ? 27.828 -0.998 -48.201 1.00 95.62 209 THR A O 1
ATOM 1524 N N . ILE A 1 210 ? 29.278 -2.679 -48.551 1.00 94.44 210 ILE A N 1
ATOM 1525 C CA . ILE A 1 210 ? 29.847 -2.143 -49.797 1.00 94.44 210 ILE A CA 1
ATOM 1526 C C . ILE A 1 210 ? 29.664 -3.129 -50.953 1.00 94.44 210 ILE A C 1
ATOM 1528 O O . ILE A 1 210 ? 29.485 -4.322 -50.726 1.00 94.44 210 ILE A O 1
ATOM 1532 N N . ASN A 1 211 ? 29.722 -2.642 -52.198 1.00 92.12 211 ASN A N 1
ATOM 1533 C CA . ASN A 1 211 ? 29.777 -3.468 -53.414 1.00 92.12 211 ASN A CA 1
ATOM 1534 C C . ASN A 1 211 ? 28.772 -4.639 -53.417 1.00 92.12 211 ASN A C 1
ATOM 1536 O O . ASN A 1 211 ? 29.181 -5.800 -53.438 1.00 92.12 211 ASN A O 1
ATOM 1540 N N . ASN A 1 212 ? 27.469 -4.335 -53.381 1.00 90.31 212 ASN A N 1
ATOM 1541 C CA . ASN A 1 212 ? 26.370 -5.316 -53.389 1.00 90.31 212 ASN A CA 1
ATOM 1542 C C . ASN A 1 212 ? 26.342 -6.274 -52.179 1.00 90.31 212 ASN A C 1
ATOM 1544 O O . ASN A 1 212 ? 26.109 -7.469 -52.336 1.00 90.31 212 ASN A O 1
ATOM 1548 N N . GLY A 1 213 ? 26.555 -5.756 -50.964 1.00 89.19 213 GLY A N 1
ATOM 1549 C CA . GLY A 1 213 ? 26.377 -6.525 -49.721 1.00 89.19 213 GLY A CA 1
ATOM 1550 C C . GLY A 1 213 ? 27.652 -7.153 -49.150 1.00 89.19 213 GLY A C 1
ATOM 1551 O O . GLY A 1 213 ? 27.596 -7.834 -48.129 1.00 89.19 213 GLY A O 1
ATOM 1552 N N . ASN A 1 214 ? 28.809 -6.911 -49.765 1.00 91.69 214 ASN A N 1
ATOM 1553 C CA . ASN A 1 214 ? 30.095 -7.377 -49.258 1.00 91.69 214 ASN A CA 1
ATOM 1554 C C . ASN A 1 214 ? 30.545 -6.581 -48.016 1.00 91.69 214 ASN A C 1
ATOM 1556 O O . ASN A 1 214 ? 30.195 -5.410 -47.845 1.00 91.69 214 ASN A O 1
ATOM 1560 N N . ASN A 1 215 ? 31.364 -7.220 -47.169 1.00 91.06 215 ASN A N 1
ATOM 1561 C CA . ASN A 1 215 ? 31.987 -6.633 -45.970 1.00 91.06 215 ASN A CA 1
ATOM 1562 C C . ASN A 1 215 ? 30.999 -5.931 -45.019 1.00 91.06 215 ASN A C 1
ATOM 1564 O O . ASN A 1 215 ? 31.237 -4.806 -44.584 1.00 91.06 215 ASN A O 1
ATOM 1568 N N . GLN A 1 216 ? 29.879 -6.588 -44.702 1.00 95.00 216 GLN A N 1
ATOM 1569 C CA . GLN A 1 216 ? 28.882 -6.028 -43.793 1.00 95.00 216 GLN A CA 1
ATOM 1570 C C . GLN A 1 216 ? 29.446 -5.789 -42.387 1.00 95.00 216 GLN A C 1
ATOM 1572 O O . GLN A 1 216 ? 29.939 -6.715 -41.742 1.00 95.00 216 GLN A O 1
ATOM 1577 N N . THR A 1 217 ? 29.248 -4.584 -41.860 1.00 95.75 217 THR A N 1
ATOM 1578 C CA . THR A 1 217 ? 29.556 -4.223 -40.471 1.00 95.75 217 THR A CA 1
ATOM 1579 C C . THR A 1 217 ? 28.352 -3.569 -39.793 1.00 95.75 217 THR A C 1
ATOM 1581 O O . THR A 1 217 ? 27.428 -3.093 -40.454 1.00 95.75 217 THR A O 1
ATOM 1584 N N . THR A 1 218 ? 28.318 -3.583 -38.457 1.00 95.75 218 THR A N 1
ATOM 1585 C CA . THR A 1 218 ? 27.395 -2.737 -37.683 1.00 95.75 218 THR A CA 1
ATOM 1586 C C . THR A 1 218 ? 28.136 -1.482 -37.257 1.00 95.75 218 THR A C 1
ATOM 1588 O O . THR A 1 218 ? 29.151 -1.573 -36.571 1.00 95.75 218 THR A O 1
ATOM 1591 N N . VAL A 1 219 ? 27.585 -0.325 -37.590 1.00 96.69 219 VAL A N 1
ATOM 1592 C CA . VAL A 1 219 ? 27.965 0.955 -37.004 1.00 96.69 219 VAL A CA 1
ATOM 1593 C C . VAL A 1 219 ? 27.117 1.131 -35.749 1.00 96.69 219 VAL A C 1
ATOM 1595 O O . VAL A 1 219 ? 25.920 1.420 -35.824 1.00 96.69 219 VAL A O 1
ATOM 1598 N N . THR A 1 220 ? 27.710 0.860 -34.588 1.00 95.56 220 THR A N 1
ATOM 1599 C CA . THR A 1 220 ? 27.034 1.008 -33.292 1.00 95.56 220 THR A CA 1
ATOM 1600 C C . THR A 1 220 ? 26.756 2.484 -32.995 1.00 95.56 220 THR A C 1
ATOM 1602 O O . THR A 1 220 ? 27.404 3.360 -33.576 1.00 95.56 220 THR A O 1
ATOM 1605 N N . PRO A 1 221 ? 25.824 2.808 -32.081 1.00 96.31 221 PRO A N 1
ATOM 1606 C CA . PRO A 1 221 ? 25.652 4.186 -31.633 1.00 96.31 221 PRO A CA 1
ATOM 1607 C C . PRO A 1 221 ? 26.983 4.790 -31.177 1.00 96.31 221 PRO A C 1
ATOM 1609 O O . PRO A 1 221 ? 27.802 4.109 -30.560 1.00 96.31 221 PRO A O 1
ATOM 1612 N N . ASN A 1 222 ? 27.196 6.064 -31.505 1.00 94.69 222 ASN A N 1
ATOM 1613 C CA . ASN A 1 222 ? 28.432 6.817 -31.256 1.00 94.69 222 ASN A CA 1
ATOM 1614 C C . ASN A 1 222 ? 29.688 6.317 -31.996 1.00 94.69 222 ASN A C 1
ATOM 1616 O O . ASN A 1 222 ? 30.763 6.877 -31.786 1.00 94.69 222 ASN A O 1
ATOM 1620 N N . ALA A 1 223 ? 29.586 5.308 -32.868 1.00 96.75 223 ALA A N 1
ATOM 1621 C CA . ALA A 1 223 ? 30.687 4.949 -33.755 1.00 96.75 223 ALA A CA 1
ATOM 1622 C C . ALA A 1 223 ? 30.829 5.964 -34.901 1.00 96.75 223 ALA A C 1
ATOM 1624 O O . ALA A 1 223 ? 29.854 6.570 -35.349 1.00 96.75 223 ALA A O 1
ATOM 1625 N N . THR A 1 224 ? 32.054 6.099 -35.406 1.00 95.56 224 THR A N 1
ATOM 1626 C CA . THR A 1 224 ? 32.379 6.938 -36.564 1.00 95.56 224 THR A CA 1
ATOM 1627 C C . THR A 1 224 ? 32.631 6.061 -37.783 1.00 95.56 224 THR A C 1
ATOM 1629 O O . THR A 1 224 ? 33.282 5.023 -37.683 1.00 95.56 224 THR A O 1
ATOM 1632 N N . VAL A 1 225 ? 32.149 6.507 -38.943 1.00 96.12 225 VAL A N 1
ATOM 1633 C CA . VAL A 1 225 ? 32.538 5.968 -40.250 1.00 96.12 225 VAL A CA 1
ATOM 1634 C C . VAL A 1 225 ? 33.438 6.993 -40.921 1.00 96.12 225 VAL A C 1
ATOM 1636 O O . VAL A 1 225 ? 33.032 8.141 -41.092 1.00 96.12 225 VAL A O 1
ATOM 1639 N N . ASP A 1 226 ? 34.644 6.574 -41.292 1.00 95.56 226 ASP A N 1
ATOM 1640 C CA . ASP A 1 226 ? 35.561 7.382 -42.089 1.00 95.56 226 ASP A CA 1
ATOM 1641 C C . ASP A 1 226 ? 35.465 6.982 -43.567 1.00 95.56 226 A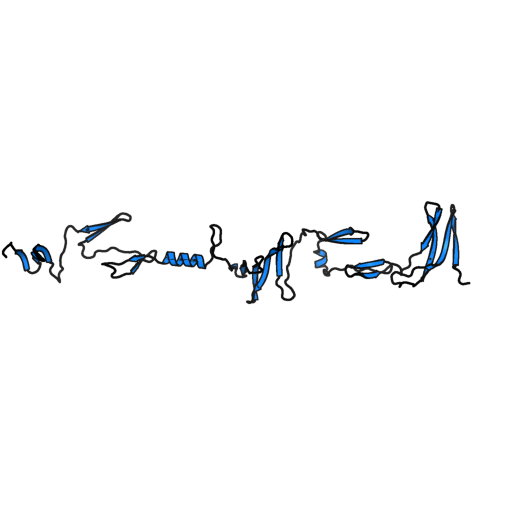SP A C 1
ATOM 1643 O O . ASP A 1 226 ? 35.497 5.797 -43.907 1.00 95.56 226 ASP A O 1
ATOM 1647 N N . LEU A 1 227 ? 35.305 7.973 -44.442 1.00 95.62 227 LEU A N 1
ATOM 1648 C CA . LEU A 1 227 ? 35.211 7.790 -45.888 1.00 95.62 227 LEU A CA 1
ATOM 1649 C C . LEU A 1 227 ? 36.514 8.293 -46.504 1.00 95.62 227 LEU A C 1
ATOM 1651 O O . LEU A 1 227 ? 36.643 9.474 -46.822 1.00 95.62 227 LEU A O 1
ATOM 1655 N N . ALA A 1 228 ? 37.481 7.391 -46.649 1.00 95.19 228 ALA A N 1
ATOM 1656 C CA . ALA A 1 228 ? 38.828 7.719 -47.094 1.00 95.19 228 ALA A CA 1
ATOM 1657 C C . ALA A 1 228 ? 39.114 7.209 -48.512 1.00 95.19 228 ALA A C 1
ATOM 1659 O O . ALA A 1 228 ? 38.627 6.157 -48.928 1.00 95.19 228 ALA A O 1
ATOM 1660 N N . ASN A 1 229 ? 39.967 7.939 -49.230 1.00 94.81 229 ASN A N 1
ATOM 1661 C CA . ASN A 1 229 ? 40.591 7.483 -50.464 1.00 94.81 229 ASN A CA 1
ATOM 1662 C C . ASN A 1 229 ? 42.106 7.715 -50.392 1.00 94.81 229 ASN A C 1
ATOM 1664 O O . ASN A 1 229 ? 42.549 8.848 -50.220 1.00 94.81 229 ASN A O 1
ATOM 1668 N N . THR A 1 230 ? 42.898 6.652 -50.516 1.00 93.31 230 THR A N 1
ATOM 1669 C CA . THR A 1 230 ? 44.350 6.697 -50.269 1.00 93.31 230 THR A CA 1
ATOM 1670 C C . THR A 1 230 ? 45.187 6.918 -51.524 1.00 93.31 230 THR A C 1
ATOM 1672 O O . THR A 1 230 ? 46.343 7.307 -51.406 1.00 93.31 230 THR A O 1
ATOM 1675 N N . ASP A 1 231 ? 44.641 6.664 -52.716 1.00 91.94 231 ASP A N 1
ATOM 1676 C CA . ASP A 1 231 ? 45.376 6.818 -53.981 1.00 91.94 231 ASP A CA 1
ATOM 1677 C C . ASP A 1 231 ? 45.350 8.257 -54.535 1.00 91.94 231 ASP A C 1
ATOM 1679 O O . ASP A 1 231 ? 46.071 8.577 -55.476 1.00 91.94 231 ASP A O 1
ATOM 1683 N N . GLY A 1 232 ? 44.521 9.129 -53.949 1.00 94.62 232 GLY A N 1
ATOM 1684 C CA . GLY A 1 232 ? 44.369 10.530 -54.341 1.00 94.62 232 GLY A CA 1
ATOM 1685 C C . GLY A 1 232 ? 43.563 10.782 -55.622 1.00 94.62 232 GLY A C 1
ATOM 1686 O O . GLY A 1 232 ? 43.390 11.945 -55.985 1.00 94.62 232 GLY A O 1
ATOM 1687 N N . ASN A 1 233 ? 43.040 9.751 -56.293 1.00 96.38 233 ASN A N 1
ATOM 1688 C CA . ASN A 1 233 ? 42.266 9.891 -57.534 1.00 96.38 233 ASN A CA 1
ATOM 1689 C C . ASN A 1 233 ? 40.843 10.422 -57.301 1.00 96.38 233 ASN A C 1
ATOM 1691 O O . ASN A 1 233 ? 40.308 11.162 -58.127 1.00 96.38 233 ASN A O 1
ATOM 1695 N N . ILE A 1 234 ? 40.234 10.063 -56.168 1.00 97.94 234 ILE A N 1
ATOM 1696 C CA . ILE A 1 234 ? 38.954 10.594 -55.691 1.00 97.94 234 ILE A CA 1
ATOM 1697 C C . ILE A 1 234 ? 39.211 11.648 -54.616 1.00 97.94 234 ILE A C 1
ATOM 1699 O O . ILE A 1 234 ? 39.912 11.389 -53.634 1.00 97.94 234 ILE A O 1
ATOM 1703 N N . VAL A 1 235 ? 38.590 12.812 -54.786 1.00 96.50 235 VAL A N 1
ATOM 1704 C CA . VAL A 1 235 ? 38.524 13.879 -53.787 1.00 96.50 235 VAL A CA 1
ATOM 1705 C C . VAL A 1 235 ? 37.225 13.715 -53.000 1.00 96.50 235 VAL A C 1
ATOM 1707 O O . VAL A 1 235 ? 36.137 13.774 -53.576 1.00 96.50 235 VAL A O 1
ATOM 1710 N N . ILE A 1 236 ? 37.338 13.516 -51.686 1.00 97.81 236 ILE A N 1
ATOM 1711 C CA . ILE A 1 236 ? 36.200 13.400 -50.764 1.00 97.81 236 ILE A CA 1
ATOM 1712 C C . ILE A 1 236 ? 36.193 14.638 -49.866 1.00 97.81 236 ILE A C 1
ATOM 1714 O O . ILE A 1 236 ? 37.184 14.929 -49.199 1.00 97.81 236 ILE A O 1
ATOM 1718 N N . THR A 1 237 ? 35.088 15.385 -49.847 1.00 96.50 237 THR A N 1
ATOM 1719 C CA . THR A 1 237 ? 34.930 16.579 -48.994 1.00 96.50 237 THR A CA 1
ATOM 1720 C C . THR A 1 237 ? 33.608 16.541 -48.238 1.00 96.50 237 THR A C 1
ATOM 1722 O O . THR A 1 237 ? 32.635 15.947 -48.700 1.00 96.50 237 THR A O 1
ATOM 1725 N N . LYS A 1 238 ? 33.564 17.170 -47.059 1.00 97.56 238 LYS A N 1
ATOM 1726 C CA . LYS A 1 238 ? 32.372 17.227 -46.205 1.00 97.56 238 LYS A CA 1
ATOM 1727 C C . LYS A 1 238 ? 32.011 18.672 -45.886 1.00 97.56 238 LYS A C 1
ATOM 1729 O O . LYS A 1 238 ? 32.842 19.420 -45.379 1.00 97.56 238 LYS A O 1
ATOM 1734 N N . VAL A 1 239 ? 30.752 19.036 -46.122 1.00 96.75 239 VAL A N 1
ATOM 1735 C CA . VAL A 1 239 ? 30.180 20.340 -45.756 1.00 96.75 239 VAL A CA 1
ATOM 1736 C C . VAL A 1 239 ? 28.866 20.086 -45.023 1.00 96.75 239 VAL A C 1
ATOM 1738 O O . VAL A 1 239 ? 27.905 19.582 -45.603 1.00 96.75 239 VAL A O 1
ATOM 1741 N N . GLY A 1 240 ? 28.819 20.377 -43.720 1.00 96.12 240 GLY A N 1
ATOM 1742 C CA . GLY A 1 240 ? 27.681 19.979 -42.884 1.00 96.12 240 GLY A CA 1
ATOM 1743 C C . GLY A 1 240 ? 27.483 18.460 -42.920 1.00 96.12 240 GLY A C 1
ATOM 1744 O O . GLY A 1 240 ? 28.438 17.722 -42.692 1.00 96.12 240 GLY A O 1
ATOM 1745 N N . ASN A 1 241 ? 26.273 17.988 -43.231 1.00 96.62 241 ASN A N 1
ATOM 1746 C CA . ASN A 1 241 ? 25.959 16.556 -43.363 1.00 96.62 241 ASN A CA 1
ATOM 1747 C C . ASN A 1 241 ? 26.087 16.022 -44.800 1.00 96.62 241 ASN A C 1
ATOM 1749 O O . ASN A 1 241 ? 25.796 14.851 -45.028 1.00 96.62 241 ASN A O 1
ATOM 1753 N N . ASN A 1 242 ? 26.515 16.851 -45.759 1.00 97.31 242 ASN A N 1
ATOM 1754 C CA . ASN A 1 242 ? 26.729 16.410 -47.132 1.00 97.31 242 ASN A CA 1
ATOM 1755 C C . ASN A 1 242 ? 28.167 15.927 -47.336 1.00 97.31 242 ASN A C 1
ATOM 1757 O O . ASN A 1 242 ? 29.113 16.562 -46.859 1.00 97.31 242 ASN A O 1
ATOM 1761 N N . VAL A 1 243 ? 28.314 14.831 -48.078 1.00 97.88 243 VAL A N 1
ATOM 1762 C CA . VAL A 1 243 ? 29.606 14.298 -48.518 1.00 97.88 243 VAL A CA 1
ATOM 1763 C C . VAL A 1 243 ? 29.662 14.396 -50.039 1.00 97.88 243 VAL A C 1
ATOM 1765 O O . VAL A 1 243 ? 28.817 13.834 -50.733 1.00 97.88 243 VAL A O 1
ATOM 1768 N N . ASN A 1 244 ? 30.650 15.120 -50.556 1.00 97.06 244 ASN A N 1
ATOM 1769 C CA . ASN A 1 244 ? 30.867 15.314 -51.983 1.00 97.06 244 ASN A CA 1
ATOM 1770 C C . ASN A 1 244 ? 32.008 14.410 -52.453 1.00 97.06 244 ASN A C 1
ATOM 1772 O O . ASN A 1 244 ? 33.100 14.439 -51.881 1.00 97.06 244 ASN A O 1
ATOM 1776 N N . PHE A 1 245 ? 31.759 13.679 -53.537 1.00 98.00 245 PHE A N 1
ATOM 1777 C CA . PHE A 1 245 ? 32.758 12.892 -54.251 1.00 98.00 245 PHE A CA 1
ATOM 1778 C C . PHE A 1 245 ? 33.055 13.561 -55.592 1.00 98.00 245 PHE A C 1
ATOM 1780 O O . PHE A 1 245 ? 32.133 13.880 -56.345 1.00 98.00 245 PHE A O 1
ATOM 1787 N N . GLY A 1 246 ? 34.333 13.765 -55.889 1.00 96.94 246 GLY A N 1
ATOM 1788 C CA . GLY A 1 246 ? 34.808 14.274 -57.172 1.00 96.94 246 GLY A CA 1
ATOM 1789 C C . GLY A 1 246 ? 36.044 13.521 -57.645 1.00 96.94 246 GLY A C 1
ATOM 1790 O O . GLY A 1 246 ? 36.671 12.791 -56.880 1.00 96.94 246 GLY A O 1
ATOM 1791 N N . LEU A 1 247 ? 36.400 13.711 -58.910 1.00 97.56 247 LEU A N 1
ATOM 1792 C CA . LEU A 1 247 ? 37.692 13.274 -59.432 1.00 97.56 247 LEU A CA 1
ATOM 1793 C C . LEU A 1 247 ? 38.745 14.346 -59.147 1.00 97.56 247 LEU A C 1
ATOM 1795 O O . LEU A 1 247 ? 38.438 15.539 -59.137 1.00 97.56 247 LEU A O 1
ATOM 1799 N N . ASN A 1 248 ? 39.984 13.921 -58.930 1.00 96.56 248 ASN A N 1
ATOM 1800 C CA . ASN A 1 248 ? 41.123 14.828 -58.914 1.00 96.56 248 ASN A CA 1
ATOM 1801 C C . ASN A 1 248 ? 41.437 15.307 -60.346 1.00 96.56 248 ASN A C 1
ATOM 1803 O O . ASN A 1 248 ? 41.143 14.618 -61.323 1.00 96.56 248 ASN A O 1
ATOM 1807 N N . ASN A 1 249 ? 42.053 16.484 -60.473 1.00 96.44 249 ASN A N 1
ATOM 1808 C CA . ASN A 1 249 ? 42.452 17.054 -61.763 1.00 96.44 249 ASN A CA 1
ATOM 1809 C C . ASN A 1 249 ? 43.491 16.181 -62.483 1.00 96.44 249 ASN A C 1
ATOM 1811 O O . ASN A 1 249 ? 43.527 16.150 -63.711 1.00 96.44 249 ASN A O 1
ATOM 1815 N N . THR A 1 250 ? 44.317 15.471 -61.712 1.00 92.69 250 THR A N 1
ATOM 1816 C CA . THR A 1 250 ? 45.275 14.487 -62.215 1.00 92.69 250 THR A CA 1
ATOM 1817 C C . THR A 1 250 ? 44.868 13.110 -61.716 1.00 92.69 250 THR A C 1
ATOM 1819 O O . THR A 1 250 ? 44.725 12.912 -60.511 1.00 92.69 250 THR A O 1
ATOM 1822 N N . LEU A 1 251 ? 44.716 12.162 -62.641 1.00 94.38 251 LEU A N 1
ATOM 1823 C CA . LEU A 1 251 ? 44.451 10.763 -62.325 1.00 94.38 251 LEU A CA 1
ATOM 1824 C C . LEU A 1 251 ? 45.705 9.931 -62.573 1.00 94.38 251 LEU A C 1
ATOM 1826 O O . LEU A 1 251 ? 46.262 9.938 -63.672 1.00 94.38 251 LEU A O 1
ATOM 1830 N N . THR A 1 252 ? 46.112 9.178 -61.559 1.00 91.19 252 THR A N 1
ATOM 1831 C CA . THR A 1 252 ? 47.190 8.200 -61.663 1.00 91.19 252 THR A CA 1
ATOM 1832 C C . THR A 1 252 ? 46.575 6.827 -61.886 1.00 91.19 252 THR A C 1
ATOM 1834 O O . THR A 1 252 ? 45.885 6.288 -61.019 1.00 91.19 252 THR A O 1
ATOM 1837 N N . VAL A 1 253 ? 46.826 6.253 -63.063 1.00 91.25 253 VAL A N 1
ATOM 1838 C CA . VAL A 1 253 ? 46.387 4.901 -63.422 1.00 91.25 253 VAL A CA 1
ATOM 1839 C C . VAL A 1 253 ? 47.618 4.003 -63.472 1.00 91.25 253 VAL A C 1
ATOM 1841 O O . VAL A 1 253 ? 48.536 4.249 -64.251 1.00 91.25 253 VAL A O 1
ATOM 1844 N N . GLY A 1 254 ? 47.624 2.953 -62.651 1.00 88.56 254 GLY A N 1
ATOM 1845 C CA . GLY A 1 254 ? 48.807 2.122 -62.409 1.00 88.56 254 GLY A CA 1
ATOM 1846 C C . GLY A 1 254 ? 49.625 2.594 -61.205 1.00 88.56 254 GLY A C 1
ATOM 1847 O O . GLY A 1 254 ? 49.225 3.499 -60.479 1.00 88.56 254 GLY A O 1
ATOM 1848 N N . ASN A 1 255 ? 50.751 1.932 -60.967 1.00 88.81 255 ASN A N 1
ATOM 1849 C CA . ASN A 1 255 ? 51.732 2.270 -59.937 1.00 88.81 255 ASN A CA 1
ATOM 1850 C C . ASN A 1 255 ? 53.111 1.706 -60.322 1.00 88.81 255 ASN A C 1
ATOM 1852 O O . ASN A 1 255 ? 53.235 1.016 -61.335 1.00 88.81 255 ASN A O 1
ATOM 1856 N N . ASP A 1 256 ? 54.122 1.946 -59.486 1.00 86.00 256 ASP A N 1
ATOM 1857 C CA . ASP A 1 256 ? 55.515 1.520 -59.710 1.00 86.00 256 ASP A CA 1
ATOM 1858 C C . ASP A 1 256 ? 55.674 0.016 -59.995 1.00 86.00 256 ASP A C 1
ATOM 1860 O O . ASP A 1 256 ? 56.634 -0.400 -60.637 1.00 86.00 256 ASP A O 1
ATOM 1864 N N . ASN A 1 257 ? 54.715 -0.805 -59.553 1.00 89.12 257 ASN A N 1
ATOM 1865 C CA . ASN A 1 257 ? 54.743 -2.258 -59.711 1.00 89.12 257 ASN A CA 1
ATOM 1866 C C . ASN A 1 257 ? 53.806 -2.774 -60.814 1.00 89.12 257 ASN A C 1
ATOM 1868 O O . ASN A 1 257 ? 53.877 -3.950 -61.177 1.00 89.12 257 ASN A O 1
ATOM 1872 N N . LYS A 1 258 ? 52.897 -1.943 -61.340 1.00 89.94 258 LYS A N 1
ATOM 1873 C CA . LYS A 1 258 ? 51.926 -2.352 -62.360 1.00 89.94 258 LYS A CA 1
ATOM 1874 C C . LYS A 1 258 ? 51.575 -1.185 -63.289 1.00 89.94 258 LYS A C 1
ATOM 1876 O O . LYS A 1 258 ? 50.952 -0.226 -62.828 1.00 89.94 258 LYS A O 1
ATOM 1881 N N . PRO A 1 259 ? 51.882 -1.271 -64.598 1.00 88.06 259 PRO A N 1
ATOM 1882 C CA . PRO A 1 259 ? 51.542 -0.211 -65.538 1.00 88.06 259 PRO A CA 1
ATOM 1883 C C . PRO A 1 259 ? 50.024 -0.019 -65.610 1.00 88.06 259 PRO A C 1
ATOM 1885 O O . PRO A 1 259 ? 49.252 -0.980 -65.554 1.00 88.06 259 PRO A O 1
ATOM 1888 N N . GLY A 1 260 ? 49.600 1.234 -65.746 1.00 89.62 260 GLY A N 1
ATOM 1889 C CA . GLY A 1 260 ? 48.205 1.577 -65.974 1.00 89.62 260 GLY A CA 1
ATOM 1890 C C . GLY A 1 260 ? 47.749 1.290 -67.395 1.00 89.62 260 GLY A C 1
ATOM 1891 O O . GLY A 1 260 ? 48.549 1.259 -68.335 1.00 89.62 260 GLY A O 1
ATOM 1892 N N . THR A 1 261 ? 46.436 1.138 -67.547 1.00 90.00 261 THR A N 1
ATOM 1893 C CA . THR A 1 261 ? 45.773 0.986 -68.842 1.00 90.00 261 THR A CA 1
ATOM 1894 C C . THR A 1 261 ? 44.547 1.882 -68.900 1.00 90.00 261 THR A C 1
ATOM 1896 O O . THR A 1 261 ? 43.701 1.822 -68.008 1.00 90.00 261 THR A O 1
ATOM 1899 N N . MET A 1 262 ? 44.418 2.658 -69.971 1.00 89.62 262 MET A N 1
ATOM 1900 C CA . MET A 1 262 ? 43.197 3.393 -70.299 1.00 89.62 262 MET A CA 1
ATOM 1901 C C . MET A 1 262 ? 42.680 2.884 -71.636 1.00 89.62 262 MET A C 1
ATOM 1903 O O . MET A 1 262 ? 43.440 2.805 -72.601 1.00 89.62 262 MET A O 1
ATOM 1907 N N . THR A 1 263 ? 41.398 2.527 -71.692 1.00 87.94 263 THR A N 1
ATOM 1908 C CA . THR A 1 263 ? 40.770 2.019 -72.915 1.00 87.94 263 THR A CA 1
ATOM 1909 C C . THR A 1 263 ? 39.447 2.720 -73.170 1.00 87.94 263 THR A C 1
ATOM 1911 O O . THR A 1 263 ? 38.657 2.939 -72.252 1.00 87.94 263 THR A O 1
ATOM 1914 N N . VAL A 1 264 ? 39.205 3.050 -74.435 1.00 87.94 264 VAL A N 1
ATOM 1915 C CA . VAL A 1 264 ? 37.881 3.412 -74.943 1.00 87.94 264 VAL A CA 1
ATOM 1916 C C . VAL A 1 264 ? 37.394 2.235 -75.774 1.00 87.94 264 VAL A C 1
ATOM 1918 O O . VAL A 1 264 ? 38.079 1.797 -76.703 1.00 87.94 264 VAL A O 1
ATOM 1921 N N . LYS A 1 265 ? 36.226 1.695 -75.423 1.00 88.25 265 LYS A N 1
ATOM 1922 C CA . LYS A 1 265 ? 35.640 0.558 -76.137 1.00 88.25 265 LYS A CA 1
ATOM 1923 C C . LYS A 1 265 ? 35.161 0.989 -77.523 1.00 88.25 265 LYS A C 1
ATOM 1925 O O . LYS A 1 265 ? 34.494 2.009 -77.659 1.00 88.25 265 LYS A O 1
ATOM 1930 N N . GLY A 1 266 ? 35.528 0.205 -78.529 1.00 83.44 266 GLY A N 1
ATOM 1931 C CA . GLY A 1 266 ? 34.985 0.242 -79.881 1.00 83.44 266 GLY A CA 1
ATOM 1932 C C . GLY A 1 266 ? 33.866 -0.788 -80.063 1.00 83.44 266 GLY A C 1
ATOM 1933 O O . GLY A 1 266 ? 33.383 -1.398 -79.103 1.00 83.44 266 GLY A O 1
ATOM 1934 N N . GLU A 1 267 ? 33.447 -0.990 -81.311 1.00 85.00 267 GLU A N 1
ATOM 1935 C CA . GLU A 1 267 ? 32.368 -1.924 -81.636 1.00 85.00 267 GLU A CA 1
ATOM 1936 C C . GLU A 1 267 ? 32.684 -3.371 -81.228 1.00 85.00 267 GLU A C 1
ATOM 1938 O O . GLU A 1 267 ? 33.834 -3.825 -81.227 1.00 85.00 267 GLU A O 1
ATOM 1943 N N . ASN A 1 268 ? 31.628 -4.122 -80.897 1.00 85.56 268 ASN A N 1
ATOM 1944 C CA . ASN A 1 268 ? 31.690 -5.548 -80.561 1.00 85.56 268 ASN A CA 1
ATOM 1945 C C . ASN A 1 268 ? 32.641 -5.890 -79.393 1.00 85.56 268 ASN A C 1
ATOM 1947 O O . ASN A 1 268 ? 33.194 -6.988 -79.337 1.00 85.56 268 ASN A O 1
ATOM 1951 N N . GLY A 1 269 ? 32.855 -4.953 -78.461 1.00 78.94 269 GLY A N 1
ATOM 1952 C CA . GLY A 1 269 ? 33.666 -5.168 -77.258 1.00 78.94 269 GLY A CA 1
ATOM 1953 C C . GLY A 1 269 ? 35.183 -5.131 -77.481 1.00 78.94 269 GLY A C 1
ATOM 1954 O O . GLY A 1 269 ? 35.932 -5.385 -76.535 1.00 78.94 269 GLY A O 1
ATOM 1955 N N . LYS A 1 270 ? 35.643 -4.800 -78.697 1.00 81.69 270 LYS A N 1
ATOM 1956 C CA . LYS A 1 270 ? 37.062 -4.542 -78.987 1.00 81.69 270 LYS A CA 1
ATOM 1957 C C . LYS A 1 270 ? 37.471 -3.171 -78.449 1.00 81.69 270 LYS A C 1
ATOM 1959 O O . LYS A 1 270 ? 36.635 -2.286 -78.309 1.00 81.69 270 LYS A O 1
ATOM 1964 N N . ASP A 1 271 ? 38.752 -2.970 -78.165 1.00 84.75 271 ASP A N 1
ATOM 1965 C CA . ASP A 1 271 ? 39.263 -1.648 -77.788 1.00 84.75 271 ASP A CA 1
ATOM 1966 C C . ASP A 1 271 ? 39.482 -0.798 -79.048 1.00 84.75 271 ASP A C 1
ATOM 196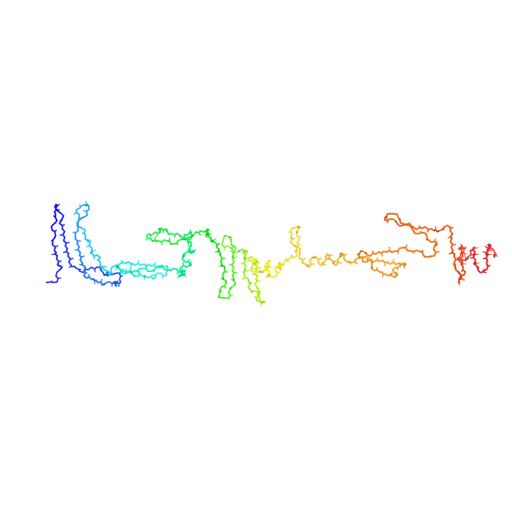8 O O . ASP A 1 271 ? 40.147 -1.245 -79.983 1.00 84.75 271 ASP A O 1
ATOM 1972 N N . GLY A 1 272 ? 38.918 0.413 -79.077 1.00 81.31 272 GLY A N 1
ATOM 1973 C CA . GLY A 1 272 ? 39.101 1.371 -80.175 1.00 81.31 272 GLY A CA 1
ATOM 1974 C C . GLY A 1 272 ? 40.343 2.246 -79.985 1.00 81.31 272 GLY A C 1
ATOM 1975 O O . GLY A 1 272 ? 41.121 2.452 -80.913 1.00 81.31 272 GLY A O 1
ATOM 1976 N N . VAL A 1 273 ? 40.577 2.708 -78.753 1.00 85.12 273 VAL A N 1
ATOM 1977 C CA . VAL A 1 273 ? 41.791 3.438 -78.353 1.00 85.12 273 VAL A CA 1
ATOM 1978 C C . VAL A 1 273 ? 42.332 2.808 -77.079 1.00 85.12 273 VAL A C 1
ATOM 1980 O O . VAL A 1 273 ? 41.570 2.591 -76.133 1.00 85.12 273 VAL A O 1
ATOM 1983 N N . SER A 1 274 ? 43.637 2.529 -77.042 1.00 85.62 274 SER A N 1
ATOM 1984 C CA . SER A 1 274 ? 44.303 1.970 -75.866 1.00 85.62 274 SER A CA 1
ATOM 1985 C C . SER A 1 274 ? 45.612 2.697 -75.578 1.00 85.62 274 SER A C 1
ATOM 1987 O O . SER A 1 274 ? 46.471 2.837 -76.449 1.00 85.62 274 SER A O 1
ATOM 1989 N N . ILE A 1 275 ? 45.782 3.110 -74.325 1.00 85.75 275 ILE A N 1
ATOM 1990 C CA . ILE A 1 275 ? 47.026 3.674 -73.801 1.00 85.75 275 ILE A CA 1
ATOM 1991 C C . ILE A 1 275 ? 47.541 2.723 -72.721 1.00 85.75 275 ILE A C 1
ATOM 1993 O O . ILE A 1 275 ? 46.829 2.440 -71.753 1.00 85.75 275 ILE A O 1
ATOM 1997 N N . SER A 1 276 ? 48.769 2.228 -72.897 1.00 83.81 276 SER A N 1
ATOM 1998 C CA . SER A 1 276 ? 49.441 1.316 -71.967 1.00 83.81 276 SER A CA 1
ATOM 1999 C C . SER A 1 276 ? 50.762 1.917 -71.502 1.00 83.81 276 SER A C 1
ATOM 2001 O O . SER A 1 276 ? 51.619 2.245 -72.320 1.00 83.81 276 SER A O 1
ATOM 2003 N N . GLY A 1 277 ? 50.968 1.994 -70.184 1.00 79.69 277 GLY A N 1
ATOM 2004 C CA . GLY A 1 277 ? 52.234 2.474 -69.610 1.00 79.69 277 GLY A CA 1
ATOM 2005 C C . GLY A 1 277 ? 53.458 1.610 -69.959 1.00 79.69 277 GLY A C 1
ATOM 2006 O O . GLY A 1 277 ? 54.586 2.050 -69.779 1.00 79.69 277 GLY A O 1
ATOM 2007 N N . LYS A 1 278 ? 53.238 0.390 -70.467 1.00 80.38 278 LYS A N 1
ATOM 2008 C CA . LYS A 1 278 ? 54.267 -0.563 -70.914 1.00 80.38 278 LYS A CA 1
ATOM 2009 C C . LYS A 1 278 ? 54.646 -0.374 -72.387 1.00 80.38 278 LYS A C 1
ATOM 2011 O O . LYS A 1 278 ? 55.822 -0.393 -72.724 1.00 80.38 278 LYS A O 1
ATOM 2016 N N . ASP A 1 279 ? 53.633 -0.267 -73.248 1.00 75.50 279 ASP A N 1
ATOM 2017 C CA . ASP A 1 279 ? 53.767 -0.411 -74.708 1.00 75.50 279 ASP A CA 1
ATOM 2018 C C . ASP A 1 279 ? 53.518 0.908 -75.473 1.00 75.50 279 ASP A C 1
ATOM 2020 O O . ASP A 1 279 ? 53.629 0.944 -76.696 1.00 75.50 279 ASP A O 1
ATOM 2024 N N . GLY A 1 280 ? 53.172 1.996 -74.775 1.00 72.25 280 GLY A N 1
ATOM 2025 C CA . GLY A 1 280 ? 52.881 3.302 -75.373 1.00 72.25 280 GLY A CA 1
ATOM 2026 C C . GLY A 1 280 ? 51.419 3.482 -75.810 1.00 72.25 280 GLY A C 1
ATOM 2027 O O . GLY A 1 280 ? 50.492 2.910 -75.228 1.00 72.25 280 GLY A O 1
ATOM 2028 N N . ILE A 1 281 ? 51.199 4.336 -76.815 1.00 75.88 281 ILE A N 1
ATOM 2029 C CA . ILE A 1 281 ? 49.872 4.650 -77.374 1.00 75.88 281 ILE A CA 1
ATOM 2030 C C . ILE A 1 281 ? 49.602 3.740 -78.579 1.00 75.88 281 ILE A C 1
ATOM 2032 O O . ILE A 1 281 ? 50.407 3.694 -79.505 1.00 75.88 281 ILE A O 1
ATOM 2036 N N . SER A 1 282 ? 48.443 3.076 -78.602 1.00 65.75 282 SER A N 1
ATOM 2037 C CA . SER A 1 282 ? 47.954 2.302 -79.749 1.00 65.75 282 SER A CA 1
ATOM 2038 C C . SER A 1 282 ? 46.618 2.869 -80.239 1.00 65.75 282 SER A C 1
ATOM 2040 O O . SER A 1 282 ? 45.644 2.916 -79.484 1.00 65.75 282 SER A O 1
ATOM 2042 N N . ILE A 1 283 ? 46.551 3.244 -81.520 1.00 65.94 283 ILE A N 1
ATOM 2043 C CA . ILE A 1 283 ? 45.334 3.708 -82.209 1.00 65.94 283 ILE A CA 1
ATOM 2044 C C . ILE A 1 283 ? 45.034 2.712 -83.335 1.00 65.94 283 ILE A C 1
ATOM 2046 O O . ILE A 1 283 ? 45.920 2.459 -84.147 1.00 65.94 283 ILE A O 1
ATOM 2050 N N . LYS A 1 284 ? 43.820 2.143 -83.379 1.00 59.72 284 LYS A N 1
ATOM 2051 C CA . LYS A 1 284 ? 43.380 1.230 -84.451 1.00 59.72 284 LYS A CA 1
ATOM 2052 C C . LYS A 1 284 ? 42.239 1.857 -85.246 1.00 59.72 284 LYS A C 1
ATOM 2054 O O . LYS A 1 284 ? 41.270 2.328 -84.656 1.00 59.72 284 LYS A O 1
ATOM 2059 N N . GLY A 1 285 ? 42.377 1.890 -86.571 1.00 56.38 285 GLY A N 1
ATOM 2060 C CA . GLY A 1 285 ? 41.338 2.376 -87.483 1.00 56.38 285 GLY A CA 1
ATOM 2061 C C . GLY A 1 285 ? 40.328 1.286 -87.851 1.00 56.38 285 GLY A C 1
ATOM 2062 O O . GLY A 1 285 ? 40.487 0.127 -87.473 1.00 56.38 285 GLY A O 1
ATOM 2063 N N . GLU A 1 286 ? 39.311 1.644 -88.640 1.00 50.38 286 GLU A N 1
ATOM 2064 C CA . GLU A 1 286 ? 38.204 0.760 -89.061 1.00 50.38 286 GLU A CA 1
ATOM 2065 C C . GLU A 1 286 ? 38.671 -0.555 -89.734 1.00 50.38 286 GLU A C 1
ATOM 2067 O O . GLU A 1 286 ? 37.960 -1.554 -89.680 1.00 50.38 286 GLU A O 1
ATOM 2072 N N . ASN A 1 287 ? 39.902 -0.602 -90.272 1.00 55.06 287 ASN A N 1
ATOM 2073 C CA . ASN A 1 287 ? 40.486 -1.769 -90.954 1.00 55.06 287 ASN A CA 1
ATOM 2074 C C . ASN A 1 287 ? 41.773 -2.342 -90.314 1.00 55.06 287 ASN A C 1
ATOM 2076 O O . ASN A 1 287 ? 42.433 -3.170 -90.947 1.00 55.06 287 ASN A O 1
ATOM 2080 N N . GLY A 1 288 ? 42.133 -1.949 -89.084 1.00 49.50 288 GLY A N 1
ATOM 2081 C CA . GLY A 1 288 ? 43.329 -2.454 -88.382 1.00 49.50 288 GLY A CA 1
ATOM 2082 C C . GLY A 1 288 ? 44.201 -1.370 -87.780 1.00 49.50 288 GLY A C 1
ATOM 2083 O O . GLY A 1 288 ? 44.605 -0.458 -88.530 1.00 49.50 288 GLY A O 1
#

Foldseek 3Di:
DPDWDKDWDQDPPRFIKIWTWDWDDFAQPDDPPDTDTWTKMWGADPVRHIDIDTDDDQRHADWDADPVRDTDDHGPVDDDDDDDPQDDPVSVVQDDPQFWDWDDDPNDIDIGGDPDDDDPDDDQDAPPPGWRKDWDDDPPQTAKMWTFDCDPVRFTKIFIAGSVRDTDWIAGPVRDIPNQDDDDDPPGDHDPVNVVVVVCVQFQADWDAPDVRPPIDGQTPPRDDDDDDDQQQWDWDDDPPDIDIDGDPDDDAADPVGWGKDFDADPPRHTQWIATPVPGTDHDDPVD

Sequence (288 aa):
NGKDGTIGINGKDGSNGSITVKQGKPGVDGKDGETKTRIVYETKDETGKPTTEEVATLKDGLKFVGNDGKVVTKELNETLAIKGGINTEAGLTAASDRNVGVRENEKSLNIVIAERPTFSGITVDGKDGKDAEVKFAKDGKDGMSIVGTRGADGQNGLTLKGANGKDGVSFKEDGRITNVADGKDGKDAVNKDQLERVNATANAGWKLTINNGNNQTTVTPNATVDLANTDGNIVITKVGNNVNFGLNNTLTVGNDNKPGTMTVKGENGKDGVSISGKDGISIKGENG

Secondary structure (DSSP, 8-state):
--PPEEEEEE-GGG-EEEEEEEEE---TTPPTT--EEEEEEEEE-TTS-EEEEEPP-GGG-EEEE-TT--EEEE-TTPPPP---S--SHHHHHH--SSSEEEEEETTEEEEEE-SS---S-------TTPPEEEEEEETTEEEEEEEEEE-TTS-EEEEEEPTTS-EEEEEETTS-EE--PPP-STTSPPPHHHHHHHHHHHT--EEEEETTTEEEEEE-TT-------SSSSEEEEEETTEEEEEE-SS---EETTEE-EEEEE-GGG-EEEEEETTTEEEE--TT-

pLDDT: mean 89.3, std 9.87, range [43.06, 98.19]

Radius of gyration: 54.68 Å; chains: 1; bounding box: 107×39×159 Å

InterPro domains:
  IPR008635 Trimeric autotransporter adhesin YadA-like, stalk domain [PF05662] (176-217)
  IPR011049 Serralysin-like metalloprotease, C-terminal [SSF101967] (152-199)

Organism: Actinobacillus pleuropneumoniae (NCBI:txid715)